Protein AF-A0A960MJ00-F1 (afdb_monomer_lite)

Foldseek 3Di:
DDDDDDDDDPPPPPPPDPPPPPPQDWWAFPPPRDTATFAFQAAPDPFWTWTQGPVLFTDIDGLVRTDPVVVVVNVVCVVVPPNRPHPPQRGWAAFKDKKKFAQWPCVDPVSVVLLCVLCVPQPQWDWDDDPNMIMIIHGISVSLLSSQQSCVVSVIHGHIPDSSRHHDDPDQDPPPVSPDDDDDPDDDPDDDD

Radius of gyration: 26.71 Å; chains: 1; bounding box: 117×48×42 Å

Structure (mmCIF, N/CA/C/O backbone):
data_AF-A0A960MJ00-F1
#
_entry.id   AF-A0A960MJ00-F1
#
loop_
_atom_site.group_PDB
_atom_site.id
_atom_site.type_symbol
_atom_site.label_atom_id
_atom_site.label_alt_id
_atom_site.label_comp_id
_atom_site.label_asym_id
_atom_site.label_entity_id
_atom_site.label_seq_id
_atom_site.pdbx_PDB_ins_code
_atom_site.Cartn_x
_atom_site.Cartn_y
_atom_site.Cartn_z
_atom_site.occupancy
_atom_site.B_iso_or_equiv
_atom_site.auth_seq_id
_atom_site.auth_comp_id
_atom_site.auth_asym_id
_atom_site.auth_atom_id
_atom_site.pdbx_PDB_model_num
ATOM 1 N N . MET A 1 1 ? 81.288 23.200 18.403 1.00 41.62 1 MET A N 1
ATOM 2 C CA . MET A 1 1 ? 81.375 22.877 16.959 1.00 41.62 1 MET A CA 1
ATOM 3 C C . MET A 1 1 ? 80.378 21.751 16.683 1.00 41.62 1 MET A C 1
ATOM 5 O O . MET A 1 1 ? 80.425 20.788 17.438 1.00 41.62 1 MET A O 1
ATOM 9 N N . LYS A 1 2 ? 79.515 21.904 15.652 1.00 37.09 2 LYS A N 1
ATOM 10 C CA . LYS A 1 2 ? 78.279 21.135 15.295 1.00 37.09 2 LYS A CA 1
ATOM 11 C C . LYS A 1 2 ? 77.054 21.550 16.143 1.00 37.09 2 LYS A C 1
ATOM 13 O O . LYS A 1 2 ? 77.052 21.250 17.325 1.00 37.09 2 LYS A O 1
ATOM 18 N N . LEU A 1 3 ? 76.087 22.392 15.746 1.00 38.94 3 LEU A N 1
ATOM 19 C CA . LEU A 1 3 ? 75.346 22.738 14.507 1.00 38.94 3 LEU A CA 1
ATOM 20 C C . LEU A 1 3 ? 74.186 21.776 14.136 1.00 38.94 3 LEU A C 1
ATOM 22 O O . LEU A 1 3 ? 74.439 20.595 13.922 1.00 38.94 3 LEU A O 1
ATOM 26 N N . ASN A 1 4 ? 72.987 22.372 13.955 1.00 31.27 4 ASN A N 1
ATOM 27 C CA . ASN A 1 4 ? 71.754 21.913 13.263 1.00 31.27 4 ASN A CA 1
ATOM 28 C C . ASN A 1 4 ? 70.795 20.962 14.025 1.00 31.27 4 ASN A C 1
ATOM 30 O O . ASN A 1 4 ? 71.250 20.065 14.713 1.00 31.27 4 ASN A O 1
ATOM 34 N N . ALA A 1 5 ? 69.457 21.055 13.945 1.00 40.16 5 ALA A N 1
ATOM 35 C CA . ALA A 1 5 ? 68.544 21.852 13.114 1.00 40.16 5 ALA A CA 1
ATOM 36 C C . ALA A 1 5 ? 67.133 21.944 13.750 1.00 40.16 5 ALA A C 1
ATOM 38 O O . ALA A 1 5 ? 66.719 21.061 14.498 1.00 40.16 5 ALA A O 1
ATOM 39 N N . LEU A 1 6 ? 66.407 23.010 13.388 1.00 48.34 6 LEU A N 1
ATOM 40 C CA . LEU A 1 6 ? 64.956 23.192 13.528 1.00 48.34 6 LEU A CA 1
ATOM 41 C C . LEU A 1 6 ? 64.162 22.167 12.699 1.00 48.34 6 LEU A C 1
ATOM 43 O O . LEU A 1 6 ? 64.590 21.839 11.598 1.00 48.34 6 LEU A O 1
ATOM 47 N N . LEU A 1 7 ? 62.965 21.789 13.164 1.00 41.69 7 LEU A N 1
ATOM 48 C CA . LEU A 1 7 ? 61.840 21.266 12.362 1.00 41.69 7 LEU A CA 1
ATOM 49 C C . LEU A 1 7 ? 60.544 21.490 13.174 1.00 41.69 7 LEU A C 1
ATOM 51 O O . LEU A 1 7 ? 60.288 20.795 14.149 1.00 41.69 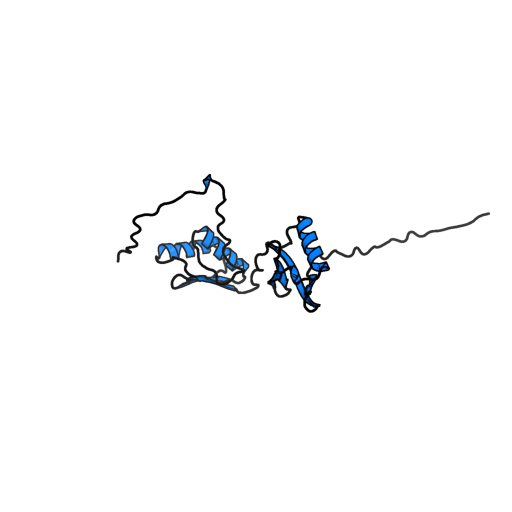7 LEU A O 1
ATOM 55 N N . SER A 1 8 ? 59.872 22.634 13.007 1.00 43.22 8 SER A N 1
ATOM 56 C CA . SER A 1 8 ? 58.671 22.813 12.165 1.00 43.22 8 SER A CA 1
ATOM 57 C C . SER A 1 8 ? 57.643 21.683 12.287 1.00 43.22 8 SER A C 1
ATOM 59 O O . SER A 1 8 ? 57.706 20.686 11.573 1.00 43.22 8 SER A O 1
ATOM 61 N N . PHE A 1 9 ? 56.663 21.880 13.173 1.00 44.34 9 PHE A N 1
ATOM 62 C CA . PHE A 1 9 ? 55.480 21.034 13.321 1.00 44.34 9 PHE A CA 1
ATOM 63 C C . PHE A 1 9 ? 54.442 21.468 12.272 1.00 44.34 9 PHE A C 1
ATOM 65 O O . PHE A 1 9 ? 53.731 22.456 12.448 1.00 44.34 9 PHE A O 1
ATOM 72 N N . VAL A 1 10 ? 54.411 20.775 11.133 1.00 47.47 10 VAL A N 1
ATOM 73 C CA . VAL A 1 10 ? 53.361 20.936 10.119 1.00 47.47 10 VAL A CA 1
ATOM 74 C C . VAL A 1 10 ? 52.078 20.329 10.685 1.00 47.47 10 VAL A C 1
ATOM 76 O O . VAL A 1 10 ? 51.967 19.114 10.824 1.00 47.47 10 VAL A O 1
ATOM 79 N N . VAL A 1 11 ? 51.115 21.183 11.038 1.00 46.88 11 VAL A N 1
ATOM 80 C CA . VAL A 1 11 ? 49.746 20.769 11.362 1.00 46.88 11 VAL A CA 1
ATOM 81 C C . VAL A 1 11 ? 49.108 20.244 10.079 1.00 46.88 11 VAL A C 1
ATOM 83 O O . VAL A 1 11 ? 48.733 20.999 9.184 1.00 46.88 11 VAL A O 1
ATOM 86 N N . VAL A 1 12 ? 49.035 18.920 9.988 1.00 44.81 12 VAL A N 1
ATOM 87 C CA . VAL A 1 12 ? 48.272 18.186 8.983 1.00 44.81 12 VAL A CA 1
ATOM 88 C C . VAL A 1 12 ? 46.788 18.417 9.274 1.00 44.81 12 VAL A C 1
ATOM 90 O O . VAL A 1 12 ? 46.208 17.775 10.144 1.00 44.81 12 VAL A O 1
ATOM 93 N N . LEU A 1 13 ? 46.173 19.363 8.561 1.00 42.78 13 LEU A N 1
ATOM 94 C CA . LEU A 1 13 ? 44.719 19.485 8.482 1.00 42.78 13 LEU A CA 1
ATOM 95 C C . LEU A 1 13 ? 44.242 18.589 7.331 1.00 42.78 13 LEU A C 1
ATOM 97 O O . LEU A 1 13 ? 43.989 19.044 6.216 1.00 42.78 13 LEU A O 1
ATOM 101 N N . THR A 1 14 ? 44.189 17.282 7.581 1.00 43.69 14 THR A N 1
ATOM 102 C CA . THR A 1 14 ? 43.476 16.345 6.710 1.00 43.69 14 THR A CA 1
ATOM 103 C C . THR A 1 14 ? 42.007 16.735 6.706 1.00 43.69 14 THR A C 1
ATOM 105 O O . THR A 1 14 ? 41.294 16.515 7.684 1.00 43.69 14 THR A O 1
ATOM 108 N N . VAL A 1 15 ? 41.564 17.322 5.597 1.00 50.31 15 VAL A N 1
ATOM 109 C CA . VAL A 1 15 ? 40.153 17.393 5.227 1.00 50.31 15 VAL A CA 1
ATOM 110 C C . VAL A 1 15 ? 39.670 15.949 5.118 1.00 50.31 15 VAL A C 1
ATOM 112 O O . VAL A 1 15 ? 39.928 15.267 4.129 1.00 50.31 15 VAL A O 1
ATOM 115 N N . GLY A 1 16 ? 39.041 15.456 6.185 1.00 44.47 16 GLY A N 1
ATOM 116 C CA . GLY A 1 16 ? 38.286 14.216 6.151 1.00 44.47 16 GLY A CA 1
ATOM 117 C C . GLY A 1 16 ? 37.151 14.405 5.158 1.00 44.47 16 GLY A C 1
ATOM 118 O O . GLY A 1 16 ? 36.194 15.124 5.442 1.00 44.47 16 GLY A O 1
ATOM 119 N N . ALA A 1 17 ? 37.294 13.812 3.974 1.00 48.97 17 ALA A N 1
ATOM 120 C CA . ALA A 1 17 ? 36.203 13.680 3.031 1.00 48.97 17 ALA A CA 1
ATOM 121 C C . ALA A 1 17 ? 35.065 12.950 3.753 1.00 48.97 17 ALA A C 1
ATOM 123 O O . ALA A 1 17 ? 35.186 11.779 4.110 1.00 48.97 17 ALA A O 1
ATOM 124 N N . MET A 1 18 ? 33.991 13.690 4.023 1.00 46.59 18 MET A N 1
ATOM 125 C CA . MET A 1 18 ? 32.711 13.145 4.447 1.00 46.59 18 MET A CA 1
ATOM 126 C C . MET A 1 18 ? 32.332 12.013 3.492 1.00 46.59 18 MET A C 1
ATOM 128 O O . MET A 1 18 ? 32.194 12.233 2.289 1.00 46.59 18 MET A O 1
ATOM 132 N N . ALA A 1 19 ? 32.157 10.808 4.029 1.00 43.66 19 ALA A N 1
ATOM 133 C CA . ALA A 1 19 ? 31.458 9.745 3.334 1.00 43.66 19 ALA A CA 1
ATOM 134 C C . ALA A 1 19 ? 29.992 10.178 3.182 1.00 43.66 19 ALA A C 1
ATOM 136 O O . ALA A 1 19 ? 29.197 10.066 4.115 1.00 43.66 19 ALA A O 1
ATOM 137 N N . LEU A 1 20 ? 29.646 10.728 2.016 1.00 40.75 20 LEU A N 1
ATOM 138 C CA . LEU A 1 20 ? 28.257 10.809 1.587 1.00 40.75 20 LEU A CA 1
ATOM 139 C C . LEU A 1 20 ? 27.80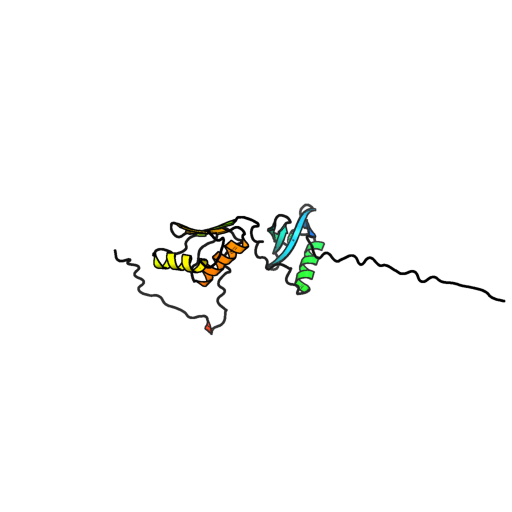0 9.387 1.245 1.00 40.75 20 LEU A C 1
ATOM 141 O O . LEU A 1 20 ? 28.094 8.875 0.167 1.00 40.75 20 LEU A O 1
ATOM 145 N N . SER A 1 21 ? 27.072 8.746 2.155 1.00 49.66 21 SER A N 1
ATOM 146 C CA . SER A 1 21 ? 26.316 7.527 1.851 1.00 49.66 21 SER A CA 1
ATOM 147 C C . SER A 1 21 ? 25.062 7.860 1.035 1.00 49.66 21 SER A C 1
ATOM 149 O O . SER A 1 21 ? 23.942 7.783 1.529 1.00 49.66 21 SER A O 1
ATOM 151 N N . THR A 1 22 ? 25.250 8.220 -0.234 1.00 46.12 22 THR A N 1
ATOM 152 C CA . THR A 1 22 ? 24.184 8.294 -1.247 1.00 46.12 22 THR A CA 1
ATOM 153 C C . THR A 1 22 ? 24.622 7.478 -2.460 1.00 46.12 22 THR A C 1
ATOM 155 O O . THR A 1 22 ? 25.113 8.033 -3.443 1.00 46.12 22 THR A O 1
ATOM 158 N N . GLN A 1 23 ? 24.552 6.148 -2.373 1.00 53.00 23 GLN A N 1
ATOM 159 C CA . GLN A 1 23 ? 25.098 5.269 -3.413 1.00 53.00 23 GLN A CA 1
ATOM 160 C C . GLN A 1 23 ? 24.091 4.991 -4.537 1.00 53.00 23 GLN A C 1
ATOM 162 O O . GLN A 1 23 ? 23.800 3.839 -4.860 1.00 53.00 23 GLN A O 1
ATOM 167 N N . ALA A 1 24 ? 23.644 6.056 -5.207 1.00 62.12 24 ALA A N 1
ATOM 168 C CA . ALA A 1 24 ? 23.129 5.939 -6.563 1.00 62.12 24 ALA A CA 1
ATOM 169 C C . ALA A 1 24 ? 24.300 5.493 -7.458 1.00 62.12 24 ALA A C 1
ATOM 171 O O . ALA A 1 24 ? 25.104 6.306 -7.916 1.00 62.12 24 ALA A O 1
ATOM 172 N N . ARG A 1 25 ? 24.458 4.178 -7.636 1.00 73.50 25 ARG A N 1
ATOM 173 C CA . ARG A 1 25 ? 25.512 3.580 -8.462 1.00 73.50 25 ARG A CA 1
ATOM 174 C C . ARG A 1 25 ? 25.058 3.561 -9.918 1.00 73.50 25 ARG A C 1
ATOM 176 O O . ARG A 1 25 ? 23.880 3.388 -10.230 1.00 73.50 25 ARG A O 1
ATOM 183 N N . THR A 1 26 ? 26.008 3.733 -10.827 1.00 81.81 26 THR A N 1
ATOM 184 C CA . THR A 1 26 ? 25.776 3.491 -12.250 1.00 81.81 26 THR A CA 1
ATOM 185 C C . THR A 1 26 ? 26.016 2.016 -12.555 1.00 81.81 26 THR A C 1
ATOM 187 O O . THR A 1 26 ? 27.141 1.535 -12.454 1.00 81.81 26 THR A O 1
ATOM 190 N N . TRP A 1 27 ? 24.957 1.314 -12.935 1.00 83.25 27 TRP A N 1
ATOM 191 C CA . TRP A 1 27 ? 24.947 -0.092 -13.322 1.00 83.25 27 TRP A CA 1
ATOM 192 C C . TRP A 1 27 ? 25.138 -0.221 -14.831 1.00 83.25 27 TRP A C 1
ATOM 194 O O . TRP A 1 27 ? 24.597 0.578 -15.593 1.00 83.25 27 TRP A O 1
ATOM 204 N N . THR A 1 28 ? 25.870 -1.229 -15.286 1.00 85.44 28 THR A N 1
ATOM 205 C CA . THR A 1 28 ? 26.166 -1.443 -16.706 1.00 85.44 28 THR A CA 1
ATOM 206 C C . THR A 1 28 ? 25.438 -2.672 -17.228 1.00 85.44 28 THR A C 1
ATOM 208 O O . THR A 1 28 ? 25.611 -3.770 -16.701 1.00 85.44 28 THR A O 1
ATOM 211 N N . ARG A 1 29 ? 24.655 -2.509 -18.301 1.00 85.56 29 ARG A N 1
ATOM 212 C CA . ARG A 1 29 ? 23.976 -3.616 -18.981 1.00 85.56 29 ARG A CA 1
ATOM 213 C C . ARG A 1 29 ? 24.960 -4.398 -19.852 1.00 85.56 29 ARG A C 1
ATOM 215 O O . ARG A 1 29 ? 25.513 -3.855 -20.801 1.00 85.56 29 ARG A O 1
ATOM 222 N N . ALA A 1 30 ? 25.136 -5.686 -19.576 1.00 79.62 30 ALA A N 1
ATOM 223 C CA . ALA A 1 30 ? 26.063 -6.576 -20.275 1.00 79.62 30 ALA A CA 1
ATOM 224 C C . ALA A 1 30 ? 25.756 -6.745 -21.776 1.00 79.62 30 ALA A C 1
ATOM 226 O O . ALA A 1 30 ? 26.658 -7.046 -22.551 1.00 79.62 30 ALA A O 1
ATOM 227 N N . SER A 1 31 ? 24.502 -6.549 -22.196 1.00 72.75 31 SER A N 1
ATOM 228 C CA . SER A 1 31 ? 24.075 -6.752 -23.588 1.00 72.75 31 SER A CA 1
ATOM 229 C C . SER A 1 31 ? 24.526 -5.649 -24.558 1.00 72.75 31 SER A C 1
ATOM 231 O O . SER A 1 31 ? 24.797 -5.939 -25.718 1.00 72.75 31 SER A O 1
ATOM 233 N N . ASP A 1 32 ? 24.607 -4.396 -24.108 1.00 76.94 32 ASP A N 1
ATOM 234 C CA . ASP A 1 32 ? 24.813 -3.215 -24.978 1.00 76.94 32 ASP A CA 1
ATOM 235 C C . ASP A 1 32 ? 25.614 -2.093 -24.307 1.00 76.94 32 ASP A C 1
ATOM 237 O O . ASP A 1 32 ? 25.828 -1.040 -24.904 1.00 76.94 32 ASP A O 1
ATOM 241 N N . GLY A 1 33 ? 26.071 -2.297 -23.071 1.00 76.50 33 GLY A N 1
ATOM 242 C CA . GLY A 1 33 ? 26.829 -1.303 -22.317 1.00 76.50 33 GLY A CA 1
ATOM 243 C C . GLY A 1 33 ? 25.999 -0.107 -21.849 1.00 76.50 33 GLY A C 1
ATOM 244 O O . GLY A 1 33 ? 26.577 0.868 -21.368 1.00 76.50 33 GLY A O 1
ATOM 245 N N . ALA A 1 34 ? 24.665 -0.145 -21.974 1.00 80.31 34 ALA A N 1
ATOM 246 C CA . ALA A 1 34 ? 23.816 0.924 -21.467 1.00 80.31 34 ALA A CA 1
ATOM 247 C C . ALA A 1 34 ? 23.983 1.083 -19.952 1.00 80.31 34 ALA A C 1
ATOM 249 O O . ALA A 1 34 ? 24.040 0.110 -19.197 1.00 80.31 34 ALA A O 1
ATOM 250 N N . LYS A 1 35 ? 24.042 2.340 -19.519 1.00 82.25 35 LYS A N 1
ATOM 251 C CA . LYS A 1 35 ? 24.172 2.723 -18.117 1.00 82.25 35 LYS A CA 1
ATOM 252 C C . LYS A 1 35 ? 22.789 2.913 -17.503 1.00 82.25 35 LYS A C 1
ATOM 254 O O . LYS A 1 35 ? 21.950 3.607 -18.072 1.00 82.25 35 LYS A O 1
ATOM 259 N N . ILE A 1 36 ? 22.562 2.311 -16.345 1.00 80.94 36 ILE A N 1
ATOM 260 C CA . ILE A 1 36 ? 21.349 2.454 -15.543 1.00 80.94 36 ILE A CA 1
ATOM 261 C C . ILE A 1 36 ? 21.771 3.144 -14.252 1.00 80.94 36 ILE A C 1
ATOM 263 O O . ILE A 1 36 ? 22.601 2.626 -13.517 1.00 80.94 36 ILE A O 1
ATOM 267 N N . GLU A 1 37 ? 21.230 4.318 -13.968 1.00 81.31 37 GLU A N 1
ATOM 268 C CA . GLU A 1 37 ? 21.497 5.016 -12.710 1.00 81.31 37 GLU A CA 1
ATOM 269 C C . GLU A 1 37 ? 20.425 4.650 -11.686 1.00 81.31 37 GLU A C 1
ATOM 271 O O . GLU A 1 37 ? 19.227 4.823 -11.942 1.00 81.31 37 GLU A O 1
ATOM 276 N N . GLY A 1 38 ? 20.844 4.141 -10.529 1.00 80.69 38 GLY A N 1
ATOM 277 C CA . GLY A 1 38 ? 19.919 3.840 -9.448 1.00 80.69 38 GLY A CA 1
ATOM 278 C C . GLY A 1 38 ? 20.571 3.242 -8.209 1.00 80.69 38 GLY A C 1
ATOM 279 O O . GLY A 1 38 ? 21.698 2.754 -8.242 1.00 80.69 38 GLY A O 1
ATOM 280 N N . ASP A 1 39 ? 19.841 3.266 -7.106 1.00 80.69 39 ASP A N 1
ATOM 281 C CA . ASP A 1 39 ? 20.230 2.620 -5.858 1.00 80.69 39 ASP A CA 1
ATOM 282 C C . ASP A 1 39 ? 19.816 1.145 -5.886 1.00 80.69 39 ASP A C 1
ATOM 284 O O . ASP A 1 39 ? 18.681 0.820 -6.250 1.00 80.69 39 ASP A O 1
ATOM 288 N N . PHE A 1 40 ? 20.713 0.243 -5.484 1.00 80.69 40 PHE A N 1
ATOM 289 C CA . PHE A 1 40 ? 20.334 -1.149 -5.241 1.00 80.69 40 PHE A CA 1
ATOM 290 C C . PHE A 1 40 ? 19.538 -1.246 -3.953 1.00 80.69 40 PHE A C 1
ATOM 292 O O . PHE A 1 40 ? 20.020 -0.868 -2.889 1.00 80.69 40 PHE A O 1
ATOM 299 N N . ILE A 1 41 ? 18.314 -1.754 -4.076 1.00 74.62 41 ILE A N 1
ATOM 300 C CA . ILE A 1 41 ? 17.391 -1.866 -2.958 1.00 74.62 41 ILE A CA 1
ATOM 301 C C . ILE A 1 41 ? 17.547 -3.241 -2.310 1.00 74.62 41 ILE A C 1
ATOM 303 O O . ILE A 1 41 ? 17.946 -3.350 -1.161 1.00 74.62 41 ILE A O 1
ATOM 307 N N . ARG A 1 42 ? 17.255 -4.312 -3.060 1.00 68.81 42 ARG A N 1
ATOM 308 C CA . ARG A 1 42 ? 17.392 -5.701 -2.598 1.00 68.81 42 ARG A CA 1
ATOM 309 C C . ARG A 1 42 ? 17.317 -6.691 -3.751 1.00 68.81 42 ARG A C 1
ATOM 311 O O . ARG A 1 42 ? 16.870 -6.356 -4.846 1.00 68.81 42 ARG A O 1
ATOM 318 N N . MET A 1 43 ? 17.652 -7.945 -3.470 1.00 73.12 43 MET A N 1
ATOM 319 C CA . MET A 1 43 ? 17.294 -9.061 -4.344 1.00 73.12 43 MET A CA 1
ATOM 320 C C . MET A 1 43 ? 15.808 -9.414 -4.172 1.00 73.12 43 MET A C 1
ATOM 322 O O . MET A 1 43 ? 15.306 -9.517 -3.049 1.00 73.12 43 MET A O 1
ATOM 326 N N . LYS A 1 44 ? 15.093 -9.581 -5.288 1.00 68.69 44 LYS A N 1
ATOM 327 C CA . LYS A 1 44 ? 13.765 -10.215 -5.328 1.00 68.69 44 LYS A CA 1
ATOM 328 C C . LYS A 1 44 ? 13.893 -11.714 -5.073 1.00 68.69 44 LYS A C 1
ATOM 330 O O . LYS A 1 44 ? 13.142 -12.284 -4.291 1.00 68.69 44 LYS A O 1
ATOM 335 N N . ASP A 1 45 ? 14.867 -12.309 -5.747 1.00 67.12 45 ASP A N 1
ATOM 336 C CA . ASP A 1 45 ? 15.210 -13.724 -5.771 1.00 67.12 45 ASP A CA 1
ATOM 337 C C . ASP A 1 45 ? 16.691 -13.855 -6.169 1.00 67.12 45 ASP A C 1
ATOM 339 O O . ASP A 1 45 ? 17.355 -12.852 -6.421 1.00 67.12 45 ASP A O 1
ATOM 343 N N . ALA A 1 46 ? 17.226 -15.074 -6.253 1.00 69.69 46 ALA A N 1
ATOM 344 C CA . ALA A 1 46 ? 18.638 -15.313 -6.576 1.00 69.69 46 ALA A CA 1
ATOM 345 C C . ALA A 1 46 ? 19.094 -14.772 -7.951 1.00 69.69 46 ALA A C 1
ATOM 347 O O . ALA A 1 46 ? 20.290 -14.764 -8.232 1.00 69.69 46 ALA A O 1
ATOM 348 N N . THR A 1 47 ? 18.168 -14.342 -8.810 1.00 76.81 47 THR A N 1
ATOM 349 C CA . THR A 1 47 ? 18.423 -13.945 -10.200 1.00 76.81 47 THR A CA 1
ATOM 350 C C . THR A 1 47 ? 17.961 -12.529 -10.545 1.00 76.81 47 THR A C 1
ATOM 352 O O . THR A 1 47 ? 18.371 -12.001 -11.579 1.00 76.81 47 THR A O 1
ATOM 355 N N . THR A 1 48 ? 17.172 -11.877 -9.689 1.00 79.12 48 THR A N 1
ATOM 356 C CA . THR A 1 48 ? 16.566 -10.568 -9.970 1.00 79.12 48 THR A CA 1
ATOM 357 C C . THR A 1 48 ? 16.836 -9.571 -8.846 1.00 79.12 48 THR A C 1
ATOM 359 O O . THR A 1 48 ? 16.515 -9.830 -7.687 1.00 79.12 48 THR A O 1
ATOM 362 N N . ALA A 1 49 ? 17.374 -8.401 -9.196 1.00 82.19 49 ALA A N 1
ATOM 363 C CA . ALA A 1 49 ? 17.607 -7.277 -8.295 1.00 82.19 49 ALA A CA 1
ATOM 364 C C . ALA A 1 49 ? 16.565 -6.167 -8.501 1.00 82.19 49 ALA A C 1
ATOM 366 O O . ALA A 1 49 ? 16.173 -5.871 -9.628 1.00 82.19 49 ALA A O 1
ATOM 367 N N . TYR A 1 50 ? 16.152 -5.513 -7.417 1.00 80.56 50 TYR A N 1
ATOM 368 C CA . TYR A 1 50 ? 15.379 -4.275 -7.458 1.00 80.56 50 TYR A CA 1
ATOM 369 C C . TYR A 1 50 ? 16.324 -3.076 -7.408 1.00 80.56 50 TYR A C 1
ATOM 371 O O . TYR A 1 50 ? 17.063 -2.909 -6.434 1.00 80.56 50 TYR A O 1
ATOM 379 N N . LEU A 1 51 ? 16.267 -2.223 -8.431 1.00 82.81 51 LEU A N 1
ATOM 380 C CA . LEU A 1 51 ? 16.997 -0.956 -8.478 1.00 82.81 51 LEU A CA 1
ATOM 381 C C . LEU A 1 51 ? 16.010 0.214 -8.434 1.00 82.81 51 LEU A C 1
ATOM 383 O O . LEU A 1 51 ? 15.034 0.222 -9.181 1.00 82.81 51 LEU A O 1
ATOM 387 N N . ARG A 1 52 ? 16.254 1.226 -7.600 1.00 80.12 52 ARG A N 1
ATOM 388 C CA . ARG A 1 52 ? 15.479 2.475 -7.587 1.00 80.12 52 ARG A CA 1
ATOM 389 C C . ARG A 1 52 ? 16.184 3.510 -8.444 1.00 80.12 52 ARG A C 1
ATOM 391 O O . ARG A 1 52 ? 17.271 3.953 -8.095 1.00 80.12 52 ARG A O 1
ATOM 398 N N . ARG A 1 53 ? 15.571 3.931 -9.547 1.00 81.56 53 ARG A N 1
ATOM 399 C CA . ARG A 1 53 ? 16.101 5.026 -10.372 1.00 81.56 53 ARG A CA 1
ATOM 400 C C . ARG A 1 53 ? 16.020 6.360 -9.628 1.00 81.56 53 ARG A C 1
ATOM 402 O O . ARG A 1 53 ? 15.177 6.528 -8.751 1.00 81.56 53 ARG A O 1
ATOM 409 N N . SER A 1 54 ? 16.810 7.345 -10.054 1.00 66.00 54 SER A N 1
ATOM 410 C CA . SER A 1 54 ? 16.773 8.726 -9.530 1.00 66.00 54 SER A CA 1
ATOM 411 C C . SER A 1 54 ? 15.381 9.377 -9.599 1.00 66.00 54 SER A C 1
ATOM 413 O O . SER A 1 54 ? 15.0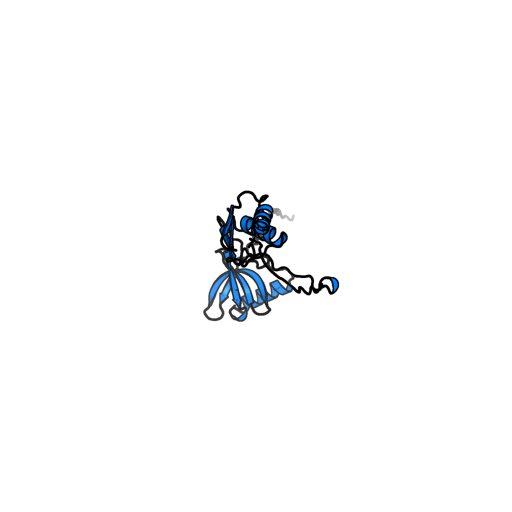28 10.190 -8.754 1.00 66.00 54 SER A O 1
ATOM 415 N N . SER A 1 55 ? 14.561 8.960 -10.568 1.00 59.47 55 SER A N 1
ATOM 416 C CA . SER A 1 55 ? 13.138 9.325 -10.691 1.00 59.47 55 SER A CA 1
ATOM 417 C C . SER A 1 55 ? 12.217 8.764 -9.590 1.00 59.47 55 SER A C 1
ATOM 419 O O . SER A 1 55 ? 11.022 9.037 -9.607 1.00 59.47 55 SER A O 1
ATOM 421 N N . GLY A 1 56 ? 12.730 7.943 -8.668 1.00 59.41 56 GLY A N 1
ATOM 422 C CA . GLY A 1 56 ? 11.952 7.245 -7.639 1.00 59.41 56 GLY A CA 1
ATOM 423 C C . GLY A 1 56 ? 11.331 5.922 -8.103 1.00 59.41 56 GLY A C 1
ATOM 424 O O . GLY A 1 56 ? 10.845 5.156 -7.276 1.00 59.41 56 GLY A O 1
ATOM 425 N N . GLN A 1 57 ? 11.379 5.604 -9.402 1.00 67.12 57 GLN A N 1
ATOM 426 C CA . GLN A 1 57 ? 10.824 4.361 -9.937 1.00 67.12 57 GLN A CA 1
ATOM 427 C C . GLN A 1 57 ? 11.702 3.145 -9.612 1.00 67.12 57 GLN A C 1
ATOM 429 O O . GLN A 1 57 ? 12.875 3.098 -9.993 1.00 67.12 57 GLN A O 1
ATOM 434 N N . THR A 1 58 ? 11.104 2.127 -8.995 1.00 76.06 58 THR A N 1
ATOM 435 C CA . THR A 1 58 ? 11.721 0.809 -8.807 1.00 76.06 58 THR A CA 1
ATOM 436 C C . THR A 1 58 ? 11.626 -0.011 -10.093 1.00 76.06 58 THR A C 1
ATOM 438 O O . THR A 1 58 ? 10.548 -0.149 -10.665 1.00 76.06 58 THR A O 1
ATOM 441 N N . VAL A 1 59 ? 12.750 -0.555 -10.553 1.00 78.75 59 VAL A N 1
ATOM 442 C CA . VAL A 1 59 ? 12.847 -1.432 -11.723 1.00 78.75 59 VAL A CA 1
ATOM 443 C C . VAL A 1 59 ? 13.404 -2.795 -11.324 1.00 78.75 59 VAL A C 1
ATOM 445 O O . VAL A 1 59 ? 14.335 -2.893 -10.525 1.00 78.75 59 VAL A O 1
ATOM 448 N N . GLU A 1 60 ? 12.824 -3.849 -11.889 1.00 81.94 60 GLU A N 1
ATOM 449 C CA . GLU A 1 60 ? 13.311 -5.222 -11.768 1.00 81.94 60 GLU A CA 1
ATOM 450 C C . GLU A 1 60 ? 14.382 -5.465 -12.825 1.00 81.94 60 GLU A C 1
ATOM 452 O O . GLU A 1 60 ? 14.112 -5.408 -14.025 1.00 81.94 60 GLU A O 1
ATOM 457 N N . VAL A 1 61 ? 15.609 -5.721 -12.384 1.00 83.56 61 VAL A N 1
ATOM 458 C CA . VAL A 1 61 ? 16.745 -5.959 -13.269 1.00 83.56 61 VAL A CA 1
ATOM 459 C C . VAL A 1 61 ? 17.310 -7.348 -12.987 1.00 83.56 61 VAL A C 1
ATOM 461 O O . VAL A 1 61 ? 17.865 -7.582 -11.910 1.00 83.56 61 VAL A O 1
ATOM 464 N N . PRO A 1 62 ? 17.189 -8.293 -13.937 1.00 85.19 62 PRO A N 1
ATOM 465 C CA . PRO A 1 62 ? 17.871 -9.574 -13.850 1.00 85.19 62 PRO A CA 1
ATOM 466 C C . PRO A 1 62 ? 19.383 -9.368 -13.738 1.00 85.19 62 PRO A C 1
ATOM 468 O O . PRO A 1 62 ? 19.984 -8.697 -14.579 1.00 85.19 62 PRO A O 1
ATOM 471 N N . ILE A 1 63 ? 20.017 -9.973 -12.733 1.00 83.62 63 ILE A N 1
ATOM 472 C CA . ILE A 1 63 ? 21.454 -9.789 -12.483 1.00 83.62 63 ILE A CA 1
ATOM 473 C C . ILE A 1 63 ? 22.298 -10.287 -13.657 1.00 83.62 63 ILE A C 1
ATOM 475 O O . ILE A 1 63 ? 23.347 -9.721 -13.938 1.00 83.62 63 ILE A O 1
ATOM 479 N N . SER A 1 64 ? 21.812 -11.281 -14.408 1.00 81.31 64 SER A N 1
ATOM 480 C CA . SER A 1 64 ? 22.458 -11.793 -15.623 1.00 81.31 64 SER A CA 1
ATOM 481 C C . SER A 1 64 ? 22.596 -10.746 -16.730 1.00 81.31 64 SER A C 1
ATOM 483 O O . SER A 1 64 ? 23.422 -10.915 -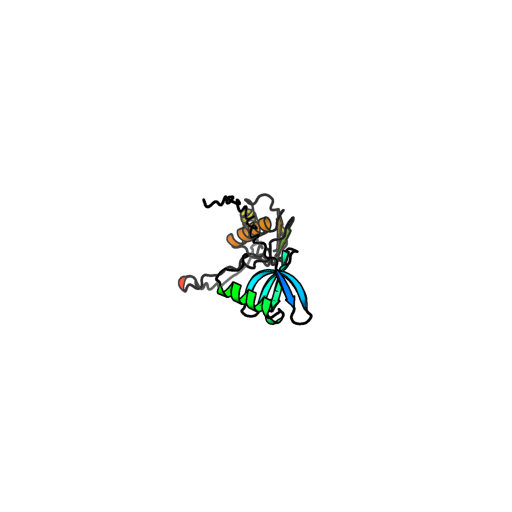17.621 1.00 81.31 64 SER A O 1
ATOM 485 N N . LEU A 1 65 ? 21.794 -9.678 -16.688 1.00 82.94 65 LEU A N 1
ATOM 486 C CA . LEU A 1 65 ? 21.880 -8.567 -17.633 1.00 82.94 65 LEU A CA 1
ATOM 487 C C . LEU A 1 65 ? 22.864 -7.487 -17.185 1.00 82.94 65 LEU A C 1
ATOM 489 O O . LEU A 1 65 ? 23.106 -6.565 -17.955 1.00 82.94 65 LEU A O 1
ATOM 493 N N . LEU A 1 66 ? 23.419 -7.571 -15.977 1.00 85.50 66 LEU A N 1
ATOM 494 C CA . LEU A 1 66 ? 24.410 -6.631 -15.461 1.00 85.50 66 LEU A CA 1
ATOM 495 C C . LEU A 1 66 ? 25.835 -7.123 -15.734 1.00 85.50 66 LEU A C 1
ATOM 497 O O . LEU A 1 66 ? 26.061 -8.316 -15.939 1.00 85.50 66 LEU A O 1
ATOM 501 N N . SER A 1 67 ? 26.799 -6.204 -15.745 1.00 85.31 67 SER A N 1
ATOM 502 C CA . SER A 1 67 ? 28.221 -6.535 -15.855 1.00 85.31 67 SER A CA 1
ATOM 503 C C . SER A 1 67 ? 28.682 -7.423 -14.690 1.00 85.31 67 SER A C 1
ATOM 505 O O . SER A 1 67 ? 28.081 -7.440 -13.612 1.00 85.31 67 SER A O 1
ATOM 507 N N . ALA A 1 68 ? 29.790 -8.142 -14.882 1.00 83.56 68 ALA A N 1
ATOM 508 C CA . ALA A 1 68 ? 30.376 -8.979 -13.834 1.00 83.56 68 ALA A CA 1
ATOM 509 C C . ALA A 1 68 ? 30.750 -8.170 -12.573 1.00 83.56 68 ALA A C 1
ATOM 511 O O . ALA A 1 68 ? 30.642 -8.675 -11.458 1.00 83.56 68 ALA A O 1
ATOM 512 N N . GLU A 1 69 ? 31.146 -6.906 -12.744 1.00 78.62 69 GLU A N 1
ATOM 513 C CA . GLU A 1 69 ? 31.494 -5.988 -11.653 1.00 78.62 69 GLU A CA 1
ATOM 514 C C . GLU A 1 69 ? 30.273 -5.625 -10.799 1.00 78.62 69 GLU A C 1
ATOM 516 O O . GLU A 1 69 ? 30.350 -5.569 -9.571 1.00 78.62 69 GLU A O 1
ATOM 521 N N . ASP A 1 70 ? 29.127 -5.415 -11.441 1.00 81.75 70 ASP A N 1
ATOM 522 C CA . ASP A 1 70 ? 27.882 -5.072 -10.762 1.00 81.75 70 ASP A CA 1
ATOM 523 C C . ASP A 1 70 ? 27.222 -6.295 -10.111 1.00 81.75 70 ASP A C 1
ATOM 525 O O . ASP A 1 70 ? 26.688 -6.207 -9.005 1.00 81.75 70 ASP A O 1
ATOM 529 N N . GLN A 1 71 ? 27.334 -7.466 -10.741 1.00 83.25 71 GLN A N 1
ATOM 530 C CA . GLN A 1 71 ? 26.939 -8.741 -10.138 1.00 83.25 71 GLN A CA 1
ATOM 531 C C . GLN A 1 71 ? 27.757 -9.053 -8.877 1.00 83.25 71 GLN A C 1
ATOM 533 O O . GLN A 1 71 ? 27.199 -9.498 -7.871 1.00 83.25 71 GLN A O 1
ATOM 538 N N . ALA A 1 72 ? 29.074 -8.815 -8.917 1.00 82.81 72 ALA A N 1
ATOM 539 C CA . ALA A 1 72 ? 29.955 -9.016 -7.770 1.00 82.81 72 ALA A CA 1
ATOM 540 C C . ALA A 1 72 ? 29.590 -8.080 -6.613 1.00 82.81 72 ALA A C 1
ATOM 542 O O . ALA A 1 72 ? 29.509 -8.532 -5.473 1.00 82.81 72 ALA A O 1
ATOM 543 N N . PHE A 1 73 ? 29.280 -6.817 -6.914 1.00 80.69 73 PHE A N 1
ATOM 544 C CA . PHE A 1 73 ? 28.828 -5.861 -5.909 1.00 80.69 73 PHE A CA 1
ATOM 545 C C . PHE A 1 73 ? 27.520 -6.294 -5.240 1.00 80.69 73 PHE A C 1
ATOM 547 O O . PHE A 1 73 ? 27.443 -6.309 -4.017 1.00 80.69 73 PHE A O 1
ATOM 554 N N . ILE A 1 74 ? 26.511 -6.714 -6.011 1.00 79.06 74 ILE A N 1
ATOM 555 C CA . ILE A 1 74 ? 25.253 -7.235 -5.449 1.00 79.06 74 ILE A CA 1
ATOM 556 C C . ILE A 1 74 ? 25.522 -8.443 -4.546 1.00 79.06 74 ILE A C 1
ATOM 558 O O . ILE A 1 74 ? 24.970 -8.539 -3.453 1.00 79.06 74 ILE A O 1
ATOM 562 N N . LYS A 1 75 ? 26.394 -9.359 -4.978 1.00 80.25 75 LYS A N 1
ATOM 563 C CA . LYS A 1 75 ? 26.766 -10.540 -4.194 1.00 80.25 75 LYS A CA 1
ATOM 564 C C . LYS A 1 75 ? 27.456 -10.166 -2.881 1.00 80.25 75 LYS A C 1
ATOM 566 O O . LYS A 1 75 ? 27.185 -10.799 -1.866 1.00 80.25 75 LYS A O 1
ATOM 571 N N . GLU A 1 76 ? 28.321 -9.158 -2.895 1.00 76.38 76 GLU A N 1
ATOM 572 C CA . GLU A 1 76 ? 29.001 -8.654 -1.701 1.00 76.38 76 GLU A CA 1
ATOM 573 C C . GLU A 1 76 ? 28.026 -7.957 -0.747 1.00 76.38 76 GLU A C 1
ATOM 575 O O . GLU A 1 76 ? 28.029 -8.261 0.441 1.00 76.38 76 GLU A O 1
ATOM 580 N N . GLN A 1 77 ? 27.118 -7.126 -1.268 1.00 72.88 77 GLN A N 1
ATOM 581 C CA . GLN A 1 77 ? 26.058 -6.483 -0.482 1.00 72.88 77 GLN A CA 1
ATOM 582 C C . GLN A 1 77 ? 25.139 -7.519 0.189 1.00 72.88 77 GLN A C 1
ATOM 584 O O . GLN A 1 77 ? 24.804 -7.388 1.361 1.00 72.88 77 GLN A O 1
ATOM 589 N N . VAL A 1 78 ? 24.793 -8.604 -0.514 1.00 70.31 78 VAL A N 1
ATOM 590 C CA . VAL A 1 78 ? 23.990 -9.708 0.043 1.00 70.31 78 VAL A CA 1
ATOM 591 C C . VAL A 1 78 ? 24.787 -10.557 1.047 1.00 70.31 78 VAL A C 1
ATOM 593 O O . VAL A 1 78 ? 24.218 -11.045 2.022 1.00 70.31 78 VAL A O 1
ATOM 596 N N . ALA A 1 79 ? 26.096 -10.735 0.844 1.00 65.81 79 ALA A N 1
ATOM 597 C CA . ALA A 1 79 ? 26.961 -11.502 1.745 1.00 65.81 79 ALA A CA 1
ATOM 598 C C . ALA A 1 79 ? 27.341 -10.738 3.026 1.00 65.81 79 ALA A C 1
ATOM 600 O O . ALA A 1 79 ? 27.559 -11.365 4.061 1.00 65.81 79 ALA A O 1
ATOM 601 N N . ALA A 1 80 ? 27.398 -9.405 2.972 1.00 58.06 80 ALA A N 1
ATOM 602 C CA . ALA A 1 80 ? 27.726 -8.542 4.105 1.00 58.06 80 ALA A CA 1
ATOM 603 C C . ALA A 1 80 ? 26.593 -8.425 5.141 1.00 58.06 80 ALA A C 1
ATOM 605 O O . ALA A 1 80 ? 26.786 -7.815 6.190 1.00 58.06 80 ALA A O 1
ATOM 606 N N . GLY A 1 81 ? 25.419 -9.015 4.884 1.00 49.19 81 GLY A N 1
ATOM 607 C CA . GLY A 1 81 ? 24.303 -9.013 5.831 1.00 49.19 81 GLY A CA 1
ATOM 608 C C . GLY A 1 81 ? 23.690 -7.632 6.074 1.00 49.19 81 GLY A C 1
ATOM 609 O O . GLY A 1 81 ? 22.837 -7.507 6.949 1.00 49.19 81 GLY A O 1
ATOM 610 N N . GLU A 1 82 ? 24.078 -6.614 5.304 1.00 42.31 82 GLU A N 1
ATOM 611 C CA . GLU A 1 82 ? 23.335 -5.365 5.224 1.00 42.31 82 GLU A CA 1
ATOM 612 C C . GLU A 1 82 ? 22.108 -5.627 4.342 1.00 42.31 82 GLU A C 1
ATOM 614 O O . GLU A 1 82 ? 22.253 -5.864 3.138 1.00 42.31 82 GLU A O 1
ATOM 619 N N . PRO A 1 83 ? 20.881 -5.638 4.899 1.00 43.25 83 PRO A N 1
ATOM 620 C CA . PRO A 1 83 ? 19.709 -5.586 4.052 1.00 43.25 83 PRO A CA 1
ATOM 621 C C . PRO A 1 83 ? 19.806 -4.244 3.332 1.00 43.25 83 PRO A C 1
ATOM 623 O O . PRO A 1 83 ? 19.770 -3.200 3.983 1.00 43.25 83 PRO A O 1
ATOM 626 N N . GLY A 1 84 ? 20.029 -4.287 2.014 1.00 43.66 84 GLY A N 1
ATOM 627 C CA . GLY A 1 84 ? 20.136 -3.096 1.178 1.00 43.66 84 GLY A CA 1
ATOM 628 C C . GLY A 1 84 ? 19.089 -2.065 1.601 1.00 43.66 84 GLY A C 1
ATOM 629 O O . GLY A 1 84 ? 17.920 -2.393 1.815 1.00 43.66 84 GLY A O 1
ATOM 630 N N . GLY A 1 85 ? 19.569 -0.853 1.885 1.00 39.69 85 GLY A N 1
ATOM 631 C CA . GLY A 1 85 ? 18.826 0.187 2.588 1.00 39.69 85 GLY A CA 1
ATOM 632 C C . GLY A 1 85 ? 17.560 0.585 1.838 1.00 39.69 85 GLY A C 1
ATOM 633 O O . GLY A 1 85 ? 17.589 1.405 0.924 1.00 39.69 85 GLY A O 1
ATOM 634 N N . GLY A 1 86 ? 16.448 -0.004 2.257 1.00 41.69 86 GLY A N 1
ATOM 635 C CA . GLY A 1 86 ? 15.122 0.170 1.691 1.00 41.69 86 GLY A CA 1
ATOM 636 C C . GLY A 1 86 ? 14.490 -1.200 1.503 1.00 41.69 86 GLY A C 1
ATOM 637 O O . GLY A 1 86 ? 14.958 -2.017 0.729 1.00 41.69 86 GLY A O 1
ATOM 638 N N . ASP A 1 87 ? 13.396 -1.451 2.195 1.00 48.06 87 ASP A N 1
ATOM 639 C CA . ASP A 1 87 ? 12.558 -2.660 2.236 1.00 48.06 87 ASP A CA 1
ATOM 640 C C . ASP A 1 87 ? 12.074 -3.213 0.865 1.00 48.06 87 ASP A C 1
ATOM 642 O O . ASP A 1 87 ? 11.289 -4.160 0.788 1.00 48.06 87 ASP A O 1
ATOM 646 N N . GLY A 1 88 ? 12.548 -2.679 -0.267 1.00 49.56 88 GLY A N 1
ATOM 647 C CA . GLY A 1 88 ? 12.116 -3.018 -1.625 1.00 49.56 88 GLY A CA 1
ATOM 648 C C . GLY A 1 88 ? 10.614 -2.911 -1.818 1.00 49.56 88 GLY A C 1
ATOM 649 O O . GLY A 1 88 ? 10.066 -3.545 -2.721 1.00 49.56 88 GLY A O 1
ATOM 650 N N . LYS A 1 89 ? 9.963 -2.106 -0.975 1.00 54.50 89 LYS A N 1
ATOM 651 C CA . LYS A 1 89 ? 8.687 -1.493 -1.279 1.00 54.50 89 LYS A CA 1
ATOM 652 C C . LYS A 1 89 ? 8.957 -0.408 -2.325 1.00 54.50 89 LYS A C 1
ATOM 654 O O . LYS A 1 89 ? 9.948 0.323 -2.196 1.00 54.50 89 LYS A O 1
ATOM 659 N N . PRO A 1 90 ? 8.157 -0.323 -3.402 1.00 57.88 90 PRO A N 1
ATOM 660 C CA . PRO A 1 90 ? 8.278 0.792 -4.327 1.00 57.88 90 PRO A CA 1
ATOM 661 C C . PRO A 1 90 ? 8.190 2.099 -3.534 1.00 57.88 90 PRO A C 1
ATOM 663 O O . PRO A 1 90 ? 7.397 2.198 -2.596 1.00 57.88 90 PRO A O 1
ATOM 666 N N . ALA A 1 91 ? 9.047 3.067 -3.864 1.00 61.91 91 ALA A N 1
ATOM 667 C CA . ALA A 1 91 ? 9.071 4.332 -3.143 1.00 61.91 91 ALA A CA 1
ATOM 668 C C . ALA A 1 91 ? 7.680 4.978 -3.197 1.00 61.91 91 ALA A C 1
ATOM 670 O O . ALA A 1 91 ? 7.039 5.003 -4.250 1.00 61.91 91 ALA A O 1
ATOM 671 N N . LEU A 1 92 ? 7.211 5.469 -2.050 1.00 71.62 92 LEU A N 1
ATOM 672 C CA . LEU A 1 92 ? 5.899 6.095 -1.960 1.00 71.62 92 LEU A CA 1
ATOM 673 C C . LEU A 1 92 ? 5.843 7.323 -2.882 1.00 71.62 92 LEU A C 1
ATOM 675 O O . LEU A 1 92 ? 6.824 8.070 -2.957 1.00 71.62 92 LEU A O 1
ATOM 679 N N . PRO A 1 93 ? 4.719 7.551 -3.582 1.00 72.44 93 PRO A N 1
ATOM 680 C CA . PRO A 1 93 ? 4.582 8.703 -4.459 1.00 72.44 93 PRO A CA 1
ATOM 681 C C . PRO A 1 93 ? 4.753 10.009 -3.671 1.00 72.44 93 PRO A C 1
ATOM 683 O O . PRO A 1 93 ? 4.159 10.207 -2.606 1.00 72.44 93 PRO A O 1
ATOM 686 N N . ALA A 1 94 ? 5.596 10.895 -4.202 1.00 65.56 94 ALA A N 1
ATOM 687 C CA . ALA A 1 94 ? 5.806 12.228 -3.659 1.00 65.56 94 ALA A CA 1
ATOM 688 C C . ALA A 1 94 ? 4.702 13.171 -4.161 1.00 65.56 94 ALA A C 1
ATOM 690 O O . ALA A 1 94 ? 4.494 13.295 -5.367 1.00 65.56 94 ALA A O 1
ATOM 691 N N . GLY A 1 95 ? 4.028 13.856 -3.236 1.00 75.00 95 GLY A N 1
ATOM 692 C CA . GLY A 1 95 ? 2.939 14.787 -3.543 1.00 75.00 95 GLY A CA 1
ATOM 693 C C . GLY A 1 95 ? 1.547 14.153 -3.534 1.00 75.00 95 GLY A C 1
ATOM 694 O O . GLY A 1 95 ? 1.357 13.016 -3.091 1.00 75.00 95 GLY A O 1
ATOM 695 N N . GLU A 1 96 ? 0.561 14.928 -3.994 1.00 86.06 96 GLU A N 1
ATOM 696 C CA . GLU A 1 96 ? -0.846 14.530 -3.958 1.00 86.06 96 GLU A CA 1
ATOM 697 C C . GLU A 1 96 ? -1.052 13.186 -4.660 1.00 86.06 96 GLU A C 1
ATOM 699 O O . GLU A 1 96 ? -0.668 12.985 -5.811 1.00 86.06 96 GLU A O 1
ATOM 704 N N . THR A 1 97 ? -1.643 12.248 -3.932 1.00 89.38 97 THR A N 1
ATOM 705 C CA . THR A 1 97 ? -1.782 10.859 -4.344 1.00 89.38 97 THR A CA 1
ATOM 706 C C . THR A 1 97 ? -3.238 10.453 -4.206 1.00 89.38 97 THR A C 1
ATOM 708 O O . THR A 1 97 ? -3.843 10.643 -3.153 1.00 89.38 97 THR A O 1
ATOM 711 N N . THR A 1 98 ? -3.792 9.873 -5.269 1.00 92.06 98 THR A N 1
ATOM 712 C CA . THR A 1 98 ? -5.108 9.226 -5.270 1.00 92.06 98 THR A CA 1
ATOM 713 C C . THR A 1 98 ? -4.915 7.740 -5.541 1.00 92.06 98 THR A C 1
ATOM 715 O O . THR A 1 98 ? -4.232 7.394 -6.500 1.00 92.06 98 THR A O 1
ATOM 718 N N . VAL A 1 99 ? -5.500 6.876 -4.712 1.00 93.12 99 VAL A N 1
ATOM 719 C CA . VAL A 1 99 ? -5.455 5.413 -4.859 1.00 93.12 99 VAL A CA 1
ATOM 720 C C . VAL A 1 99 ? -6.852 4.840 -4.680 1.00 93.12 99 VAL A C 1
ATOM 722 O O . VAL A 1 99 ? -7.594 5.255 -3.792 1.00 93.12 99 VAL A O 1
ATOM 725 N N . THR A 1 100 ? -7.191 3.856 -5.500 1.00 93.38 100 THR A N 1
ATOM 726 C CA . THR A 1 100 ? -8.424 3.078 -5.438 1.00 93.38 100 THR A CA 1
ATOM 727 C C . THR A 1 100 ? -8.120 1.671 -4.946 1.00 93.38 100 THR A C 1
ATOM 729 O O . THR A 1 100 ? -7.298 0.956 -5.515 1.00 93.38 100 THR A O 1
ATOM 732 N N . LEU A 1 101 ? -8.835 1.244 -3.910 1.00 92.12 101 LEU A N 1
ATOM 733 C CA . LEU A 1 101 ? -8.946 -0.149 -3.501 1.00 92.12 101 LEU A CA 1
ATOM 734 C C . LEU A 1 101 ? -10.223 -0.725 -4.118 1.00 92.12 101 LEU A C 1
ATOM 736 O O . LEU A 1 101 ? -11.331 -0.433 -3.661 1.00 92.12 101 LEU A O 1
ATOM 740 N N . ALA A 1 102 ? -10.076 -1.519 -5.172 1.00 90.81 102 ALA A N 1
ATOM 741 C CA . ALA A 1 102 ? -11.192 -2.124 -5.883 1.00 90.81 102 ALA A CA 1
ATOM 742 C C . ALA A 1 102 ? -11.698 -3.402 -5.199 1.00 90.81 102 ALA A C 1
ATOM 744 O O . ALA A 1 102 ? -10.931 -4.165 -4.611 1.00 90.81 102 ALA A O 1
ATOM 745 N N . GLY A 1 103 ? -13.000 -3.669 -5.325 1.00 87.75 103 GLY A N 1
ATOM 746 C CA . GLY A 1 103 ? -13.597 -4.938 -4.894 1.00 87.75 103 GLY A CA 1
ATOM 747 C C . GLY A 1 103 ? -13.748 -5.111 -3.380 1.00 87.75 103 GLY A C 1
ATOM 748 O O . GLY A 1 103 ? -14.006 -6.224 -2.924 1.00 87.75 103 GLY A O 1
ATOM 749 N N . ALA A 1 104 ? -13.646 -4.032 -2.603 1.00 86.25 104 ALA A N 1
ATOM 750 C CA . ALA A 1 104 ? -13.943 -4.058 -1.179 1.00 86.25 104 ALA A CA 1
ATOM 751 C C . ALA A 1 104 ? -15.421 -4.424 -0.969 1.00 86.25 104 ALA A C 1
ATOM 753 O O . ALA A 1 104 ? -16.324 -3.763 -1.489 1.00 86.25 104 ALA A O 1
ATOM 754 N N . HIS A 1 105 ? -15.697 -5.494 -0.221 1.00 80.69 105 HIS A N 1
ATOM 755 C CA . HIS A 1 105 ? -17.054 -6.016 -0.025 1.00 80.69 105 HIS A CA 1
ATOM 756 C C . HIS A 1 105 ? -17.880 -5.130 0.933 1.00 80.69 105 HIS A C 1
ATOM 758 O O . HIS A 1 105 ? -18.247 -5.525 2.033 1.00 80.69 105 HIS A O 1
ATOM 764 N N . LEU A 1 106 ? -18.180 -3.902 0.509 1.00 82.75 106 LEU A N 1
ATOM 765 C CA . LEU A 1 106 ? -18.862 -2.860 1.281 1.00 82.75 106 LEU A CA 1
ATOM 766 C C . LEU A 1 106 ? -20.332 -2.742 0.867 1.00 82.75 106 LEU A C 1
ATOM 768 O O . LEU A 1 106 ? -20.816 -1.674 0.494 1.00 82.75 106 LEU A O 1
ATOM 772 N N . CYS A 1 107 ? -21.035 -3.876 0.860 1.00 82.12 107 CYS A N 1
ATOM 773 C CA . CYS A 1 107 ? -22.402 -3.954 0.347 1.00 82.12 107 CYS A CA 1
ATOM 774 C C . CYS A 1 107 ? -23.445 -3.307 1.280 1.00 82.12 107 CYS A C 1
ATOM 776 O O . CYS A 1 107 ? -24.521 -2.940 0.814 1.00 82.12 107 CYS A O 1
ATOM 778 N N . CYS A 1 108 ? -23.151 -3.153 2.577 1.00 83.88 108 CYS A N 1
ATOM 779 C CA . CYS A 1 108 ? -24.072 -2.577 3.560 1.00 83.88 108 CYS A CA 1
ATOM 780 C C . CYS A 1 108 ? -23.510 -1.307 4.220 1.00 83.88 108 CYS A C 1
ATOM 782 O O . CYS A 1 108 ? -22.296 -1.096 4.277 1.00 83.88 108 CYS A O 1
ATOM 784 N N . GLY A 1 109 ? -24.409 -0.469 4.751 1.00 86.88 109 GLY A N 1
ATOM 785 C CA . GLY A 1 109 ? -24.045 0.780 5.432 1.00 86.88 109 GLY A CA 1
ATOM 786 C C . GLY A 1 109 ? -23.092 0.570 6.611 1.00 86.88 109 GLY A C 1
ATOM 787 O O . GLY A 1 109 ? -22.167 1.352 6.777 1.00 86.88 109 GLY A O 1
ATOM 788 N N . GLY A 1 110 ? -23.236 -0.534 7.354 1.00 88.06 110 GLY A N 1
ATOM 789 C CA . GLY A 1 110 ? -22.339 -0.865 8.466 1.00 88.06 110 GLY A CA 1
ATOM 790 C C . GLY A 1 110 ? -20.882 -1.039 8.034 1.00 88.06 110 GLY A C 1
ATOM 791 O O . GLY A 1 110 ? -19.991 -0.460 8.647 1.00 88.06 110 GLY A O 1
ATOM 792 N N . CYS A 1 111 ? -20.630 -1.761 6.937 1.00 89.69 111 CYS A N 1
ATOM 793 C CA . CYS A 1 111 ? -19.275 -1.903 6.398 1.00 89.69 111 CYS A CA 1
ATOM 794 C C . CYS A 1 111 ? -18.726 -0.570 5.868 1.00 89.69 111 CYS A C 1
ATOM 796 O O . CYS A 1 111 ? -17.546 -0.286 6.051 1.00 89.69 111 CYS A O 1
ATOM 798 N N . ARG A 1 112 ? -19.569 0.273 5.249 1.00 91.19 112 ARG A N 1
ATOM 799 C CA . ARG A 1 112 ? -19.160 1.615 4.790 1.00 91.19 112 ARG A CA 1
ATOM 800 C C . ARG A 1 112 ? -18.733 2.498 5.965 1.00 91.19 112 ARG A C 1
ATOM 802 O O . ARG A 1 112 ? -17.624 3.021 5.954 1.00 91.19 112 ARG A O 1
ATOM 809 N N . SER A 1 113 ? -19.557 2.576 7.008 1.00 93.06 113 SER A N 1
ATOM 810 C CA . SER A 1 113 ? -19.243 3.338 8.222 1.00 93.06 113 SER A CA 1
ATOM 811 C C . SER A 1 113 ? -18.049 2.768 8.987 1.00 93.06 113 SER A C 1
ATOM 813 O O . SER A 1 113 ? -17.303 3.518 9.613 1.00 93.06 113 SER A O 1
ATOM 815 N N . GLY A 1 114 ? -17.825 1.454 8.916 1.00 92.56 114 GLY A N 1
ATOM 816 C CA . GLY A 1 114 ? -16.629 0.820 9.463 1.00 92.56 114 GLY A CA 1
ATOM 817 C C . GLY A 1 114 ? -15.344 1.307 8.789 1.00 92.56 114 GLY A C 1
ATOM 818 O O . GLY A 1 114 ? -14.388 1.644 9.483 1.00 92.56 114 GLY A O 1
ATOM 819 N N . VAL A 1 115 ? -15.341 1.425 7.457 1.00 93.31 115 VAL A N 1
ATOM 820 C CA . VAL A 1 115 ? -14.213 2.002 6.702 1.00 93.31 115 VAL A CA 1
ATOM 821 C C . VAL A 1 115 ? -14.028 3.486 7.021 1.00 93.31 115 VAL A C 1
ATOM 823 O O . VAL A 1 115 ? -12.904 3.913 7.266 1.00 93.31 115 VAL A O 1
ATOM 826 N N . GLU A 1 116 ? -15.111 4.264 7.075 1.00 94.19 116 GLU A N 1
ATOM 827 C CA . GLU A 1 116 ? -15.067 5.686 7.460 1.00 94.19 116 GLU A CA 1
ATOM 828 C C . GLU A 1 116 ? -14.448 5.878 8.853 1.00 94.19 116 GLU A C 1
ATOM 830 O O . GLU A 1 116 ? -13.569 6.719 9.040 1.00 94.19 116 GLU A O 1
ATOM 835 N N . SER A 1 117 ? -14.848 5.044 9.815 1.00 94.62 117 SER A N 1
ATOM 836 C CA . SER A 1 117 ? -14.326 5.074 11.186 1.00 94.62 117 SER A CA 1
ATOM 837 C C . SER A 1 117 ? -12.857 4.656 11.264 1.00 94.62 117 SER A C 1
ATOM 839 O O . SER A 1 117 ? -12.115 5.177 12.092 1.00 94.62 117 SER A O 1
ATOM 841 N N . ALA A 1 118 ? -12.413 3.738 10.400 1.00 94.69 118 ALA A N 1
ATOM 842 C CA . ALA A 1 118 ? -11.022 3.293 10.369 1.00 94.69 118 ALA A CA 1
ATOM 843 C C . ALA A 1 118 ? -10.053 4.428 9.992 1.00 94.69 118 ALA A C 1
ATOM 845 O O . ALA A 1 118 ? -8.907 4.431 10.437 1.00 94.69 118 ALA A O 1
ATOM 846 N N . VAL A 1 119 ? -10.509 5.406 9.200 1.00 94.06 119 VAL A N 1
ATOM 847 C CA . VAL A 1 119 ? -9.663 6.501 8.696 1.00 94.06 119 VAL A CA 1
ATOM 848 C C . VAL A 1 119 ? -9.955 7.868 9.314 1.00 94.06 119 VAL A C 1
ATOM 850 O O . VAL A 1 119 ? -9.200 8.807 9.071 1.00 94.06 119 VAL A O 1
ATOM 853 N N . SER A 1 120 ? -10.996 8.010 10.140 1.00 91.75 120 SER A N 1
ATOM 854 C CA . SER A 1 120 ? -11.449 9.309 10.669 1.00 91.75 120 SER A CA 1
ATOM 855 C C . SER A 1 120 ? -10.413 10.052 11.523 1.00 91.75 120 SER A C 1
ATOM 857 O O . SER A 1 120 ? -10.525 11.258 11.713 1.00 91.75 120 SER A O 1
ATOM 859 N N . GLY A 1 121 ? -9.408 9.347 12.051 1.00 91.12 121 GLY A N 1
ATOM 860 C CA . GLY A 1 121 ? -8.294 9.931 12.808 1.00 91.12 121 GLY A CA 1
ATOM 861 C C . GLY A 1 121 ? -7.110 10.398 11.953 1.00 91.12 121 GLY A C 1
ATOM 862 O O . GLY A 1 121 ? -6.080 10.780 12.507 1.00 91.12 121 GLY A O 1
ATOM 863 N N . ILE A 1 122 ? -7.202 10.317 10.622 1.00 91.94 122 ILE A N 1
ATOM 864 C CA . ILE A 1 122 ? -6.110 10.657 9.707 1.00 91.94 122 ILE A CA 1
ATOM 865 C C . ILE A 1 122 ? -6.405 12.010 9.055 1.00 91.94 122 ILE A C 1
ATOM 867 O O . ILE A 1 122 ? -7.146 12.111 8.080 1.00 91.94 122 ILE A O 1
ATOM 871 N N . GLU A 1 123 ? -5.807 13.067 9.602 1.00 91.88 123 GLU A N 1
ATOM 872 C CA . GLU A 1 123 ? -5.956 14.423 9.070 1.00 91.88 123 GLU A CA 1
ATOM 873 C C . GLU A 1 123 ? -5.372 14.549 7.655 1.00 91.88 123 GLU A C 1
ATOM 875 O O . GLU A 1 123 ? -4.304 14.019 7.353 1.00 91.88 123 GLU A O 1
ATOM 880 N N . GLY A 1 124 ? -6.071 15.276 6.778 1.00 89.12 124 GLY A N 1
ATOM 881 C CA . GLY A 1 124 ? -5.642 15.507 5.393 1.00 89.12 124 GLY A CA 1
ATOM 882 C C . GLY A 1 124 ? -5.905 14.344 4.429 1.00 89.12 124 GLY A C 1
ATOM 883 O O . GLY A 1 124 ? -5.542 14.444 3.257 1.00 89.12 124 GLY A O 1
ATOM 884 N N . LEU A 1 125 ? -6.532 13.261 4.898 1.00 93.00 125 LEU A N 1
ATOM 885 C CA . LEU A 1 125 ? -6.953 12.135 4.071 1.00 93.00 125 LEU A CA 1
ATOM 886 C C . LEU A 1 125 ? -8.431 12.294 3.692 1.00 93.00 125 LEU A C 1
ATOM 888 O O . LEU A 1 125 ? -9.305 12.403 4.549 1.00 93.00 125 LEU A O 1
ATOM 892 N N . SER A 1 126 ? -8.716 12.299 2.396 1.00 93.38 126 SER A N 1
ATOM 893 C CA . SER A 1 126 ? -10.071 12.274 1.851 1.00 93.38 126 SER A CA 1
ATOM 894 C C . SER A 1 126 ? -10.436 10.847 1.446 1.00 93.38 126 SER A C 1
ATOM 896 O O . SER A 1 126 ? -9.644 10.149 0.811 1.00 93.38 126 SER A O 1
ATOM 898 N N . LEU A 1 127 ? -11.641 10.429 1.828 1.00 94.44 127 LEU A N 1
ATOM 899 C CA . LEU A 1 127 ? -12.215 9.115 1.559 1.00 94.44 127 LEU A CA 1
ATOM 900 C C . LEU A 1 127 ? -13.474 9.281 0.706 1.00 94.44 127 LEU A C 1
ATOM 902 O O . LEU A 1 127 ? -14.341 10.091 1.032 1.00 94.44 127 LEU A O 1
ATOM 906 N N . ASP A 1 128 ? -13.596 8.470 -0.337 1.00 93.75 128 ASP A N 1
ATOM 907 C CA . ASP A 1 128 ? -14.801 8.359 -1.151 1.00 93.75 128 ASP A CA 1
ATOM 908 C C . ASP A 1 128 ? -15.108 6.882 -1.448 1.00 93.75 128 ASP A C 1
ATOM 910 O O . ASP A 1 128 ? -14.216 6.112 -1.798 1.00 93.75 128 ASP A O 1
ATOM 914 N N . ILE A 1 129 ? -16.364 6.454 -1.266 1.00 91.06 129 ILE A N 1
ATOM 915 C CA . ILE A 1 129 ? -16.769 5.046 -1.422 1.00 91.06 129 ILE A CA 1
ATOM 916 C C . ILE A 1 129 ? -17.836 4.925 -2.511 1.00 91.06 129 ILE A C 1
ATOM 918 O O . ILE A 1 129 ? -18.997 5.308 -2.315 1.00 91.06 129 ILE A O 1
ATOM 922 N N . GLN A 1 130 ? -17.471 4.289 -3.626 1.00 88.06 130 GLN A N 1
ATOM 923 C CA . GLN A 1 130 ? -18.338 4.103 -4.792 1.00 88.06 130 GLN A CA 1
ATOM 924 C C . GLN A 1 130 ? -18.363 2.646 -5.235 1.00 88.06 130 GLN A C 1
ATOM 926 O O . GLN A 1 130 ? -17.318 2.082 -5.521 1.00 88.06 130 GLN A O 1
ATOM 931 N N . ASN A 1 131 ? -19.546 2.040 -5.373 1.00 80.25 131 ASN A N 1
ATOM 932 C CA . ASN A 1 131 ? -19.723 0.754 -6.065 1.00 80.25 131 ASN A CA 1
ATOM 933 C C . ASN A 1 131 ? -18.699 -0.344 -5.684 1.00 80.25 131 ASN A C 1
ATOM 935 O O . ASN A 1 131 ? -18.231 -1.058 -6.566 1.00 80.25 131 ASN A O 1
ATOM 939 N N . LYS A 1 132 ? -18.382 -0.493 -4.382 1.00 84.44 132 LYS A N 1
ATOM 940 C CA . LYS A 1 132 ? -17.371 -1.428 -3.815 1.00 84.44 132 LYS A CA 1
ATOM 941 C C . LYS A 1 132 ? -15.904 -1.011 -3.977 1.00 84.44 132 LYS A C 1
ATOM 943 O O . LYS A 1 132 ? -15.005 -1.799 -3.704 1.00 84.44 132 LYS A O 1
ATOM 948 N N . ASN A 1 133 ? -15.656 0.224 -4.374 1.00 91.12 133 ASN A N 1
ATOM 949 C CA . ASN A 1 133 ? -14.331 0.814 -4.440 1.00 91.12 133 ASN A CA 1
ATOM 950 C C . ASN A 1 133 ? -14.161 1.803 -3.291 1.00 91.12 133 ASN A C 1
ATOM 952 O O . ASN A 1 133 ? -15.061 2.604 -3.026 1.00 91.12 133 ASN A O 1
ATOM 956 N N . ILE A 1 134 ? -13.007 1.747 -2.635 1.00 93.44 134 ILE A N 1
ATOM 957 C CA . ILE A 1 134 ? -12.579 2.745 -1.657 1.00 93.44 134 ILE A CA 1
ATOM 958 C C . ILE A 1 134 ? -11.539 3.621 -2.342 1.00 93.44 134 ILE A C 1
ATOM 960 O O . ILE A 1 134 ? -10.495 3.123 -2.746 1.00 93.44 134 ILE A O 1
ATOM 964 N N . ILE A 1 135 ? -11.818 4.906 -2.488 1.00 93.94 135 ILE A N 1
ATOM 965 C CA . ILE A 1 135 ? -10.926 5.875 -3.115 1.00 93.94 135 ILE A CA 1
ATOM 966 C C . ILE A 1 135 ? -10.353 6.748 -2.004 1.00 93.94 135 ILE A C 1
ATOM 968 O O . ILE A 1 135 ? -11.091 7.405 -1.271 1.00 93.94 135 ILE A O 1
ATOM 972 N N . LEU A 1 136 ? -9.033 6.746 -1.879 1.00 94.38 136 LEU A N 1
ATOM 973 C CA . LEU A 1 136 ? -8.291 7.541 -0.913 1.00 94.38 136 LEU A CA 1
ATOM 974 C C . LEU A 1 136 ? -7.500 8.616 -1.637 1.00 94.38 136 LEU A C 1
ATOM 976 O O . LEU A 1 136 ? -6.804 8.324 -2.609 1.00 94.38 136 LEU A O 1
ATOM 980 N N . LYS A 1 137 ? -7.573 9.846 -1.136 1.00 93.81 137 LYS A N 1
ATOM 981 C CA . LYS A 1 137 ? -6.769 10.970 -1.616 1.00 93.81 137 LYS A CA 1
ATOM 982 C C . LYS A 1 137 ? -6.031 11.599 -0.453 1.00 93.81 137 LYS A C 1
ATOM 984 O O . LYS A 1 137 ? -6.634 11.875 0.578 1.00 93.81 137 LYS A O 1
ATOM 989 N N . GLY A 1 138 ? -4.744 11.847 -0.618 1.00 91.88 138 GLY A N 1
ATOM 990 C CA . GLY A 1 138 ? -3.921 12.481 0.403 1.00 91.88 138 GLY A CA 1
ATOM 991 C C . GLY A 1 138 ? -2.830 13.335 -0.216 1.00 91.88 138 GLY A C 1
ATOM 992 O O . GLY A 1 138 ? -2.490 13.177 -1.385 1.00 91.88 138 GLY A O 1
ATOM 993 N N . SER A 1 139 ? -2.256 14.230 0.581 1.00 85.06 139 SER A N 1
ATOM 994 C CA . SER A 1 139 ? -1.170 15.126 0.165 1.00 85.06 139 SER A CA 1
ATOM 995 C C . SER A 1 139 ? 0.172 14.419 -0.079 1.00 85.06 139 SER A C 1
ATOM 997 O O . SER A 1 139 ? 1.090 15.027 -0.628 1.00 85.06 139 SER A O 1
ATOM 999 N N . SER A 1 140 ? 0.299 13.152 0.321 1.00 84.00 140 SER A N 1
ATOM 1000 C CA . SER A 1 140 ? 1.471 12.309 0.088 1.00 84.00 140 SER A CA 1
ATOM 1001 C C . SER A 1 140 ? 1.084 10.833 -0.006 1.00 84.00 140 SER A C 1
ATOM 1003 O O . SER A 1 140 ? 0.100 10.394 0.598 1.00 84.00 140 SER A O 1
ATOM 1005 N N . GLY A 1 141 ? 1.901 10.036 -0.700 1.00 85.00 141 GLY A N 1
ATOM 1006 C CA . GLY A 1 141 ? 1.763 8.580 -0.711 1.00 85.00 141 GLY A CA 1
ATOM 1007 C C . GLY A 1 141 ? 1.865 7.942 0.676 1.00 85.00 141 GLY A C 1
ATOM 1008 O O . GLY A 1 141 ? 1.238 6.918 0.923 1.00 85.00 141 GLY A O 1
ATOM 1009 N N . GLU A 1 142 ? 2.596 8.564 1.603 1.00 86.38 142 GLU A N 1
ATOM 1010 C CA . GLU A 1 142 ? 2.714 8.110 2.994 1.00 86.38 142 GLU A CA 1
ATOM 1011 C C . GLU A 1 142 ? 1.404 8.269 3.768 1.00 86.38 142 GLU A C 1
ATOM 1013 O O . GLU A 1 142 ? 0.981 7.350 4.471 1.00 86.38 142 GLU A O 1
ATOM 1018 N N . LEU A 1 143 ? 0.704 9.389 3.567 1.00 88.94 143 LEU A N 1
ATOM 1019 C CA . LEU A 1 143 ? -0.609 9.610 4.161 1.00 88.94 143 LEU A CA 1
ATOM 1020 C C . LEU A 1 143 ? -1.640 8.613 3.622 1.00 88.94 143 LEU A C 1
ATOM 1022 O O . LEU A 1 143 ? -2.408 8.031 4.390 1.00 88.94 143 LEU A O 1
ATOM 1026 N N . VAL A 1 144 ? -1.625 8.377 2.306 1.00 92.75 144 VAL A N 1
ATOM 1027 C CA . VAL A 1 144 ? -2.509 7.392 1.670 1.00 92.75 144 VAL A CA 1
ATOM 1028 C C . VAL A 1 144 ? -2.183 5.980 2.157 1.00 92.75 144 VAL A C 1
ATOM 1030 O O . VAL A 1 144 ? -3.104 5.243 2.507 1.00 92.75 144 VAL A O 1
ATOM 1033 N N . LYS A 1 145 ? -0.898 5.613 2.281 1.00 91.62 145 LYS A N 1
ATOM 1034 C CA . LYS A 1 145 ? -0.489 4.317 2.845 1.00 91.62 145 LYS A CA 1
ATOM 1035 C C . LYS A 1 145 ? -0.996 4.138 4.272 1.00 91.62 145 LYS A C 1
ATOM 1037 O O . LYS A 1 145 ? -1.573 3.099 4.568 1.00 91.62 145 LYS A O 1
ATOM 1042 N N . LYS A 1 146 ? -0.861 5.154 5.127 1.00 91.44 146 LYS A N 1
ATOM 1043 C CA . LYS A 1 146 ? -1.400 5.118 6.493 1.00 91.44 146 LYS A CA 1
ATOM 1044 C C . LYS A 1 146 ? -2.912 4.860 6.505 1.00 91.44 146 LYS A C 1
ATOM 1046 O O . LYS A 1 146 ? -3.393 4.094 7.334 1.00 91.44 146 LYS A O 1
ATOM 1051 N N . GLY A 1 147 ? -3.650 5.463 5.570 1.00 93.69 147 GLY A N 1
ATOM 1052 C CA . GLY A 1 147 ? -5.077 5.196 5.368 1.00 93.69 147 GLY A CA 1
ATOM 1053 C C . GLY A 1 147 ? -5.365 3.747 4.980 1.00 93.69 147 GLY A C 1
ATOM 1054 O O . GLY A 1 147 ? -6.217 3.104 5.586 1.00 93.69 147 GLY A O 1
ATOM 1055 N N . ILE A 1 148 ? -4.623 3.212 4.011 1.00 92.88 148 ILE A N 1
ATOM 1056 C CA . ILE A 1 148 ? -4.770 1.825 3.549 1.00 92.88 148 ILE A CA 1
ATOM 1057 C C . ILE A 1 148 ? -4.441 0.829 4.667 1.00 92.88 148 ILE A C 1
ATOM 1059 O O . ILE A 1 148 ? -5.188 -0.127 4.868 1.00 92.88 148 ILE A O 1
ATOM 1063 N N . ASP A 1 149 ? -3.378 1.072 5.433 1.00 91.31 149 ASP A N 1
ATOM 1064 C CA . ASP A 1 149 ? -2.980 0.221 6.556 1.00 91.31 149 ASP A CA 1
ATOM 1065 C C . ASP A 1 149 ? -4.039 0.227 7.671 1.00 91.31 149 ASP A C 1
ATOM 1067 O O . ASP A 1 149 ? -4.325 -0.818 8.258 1.00 91.31 149 ASP A O 1
ATOM 1071 N N . ALA A 1 150 ? -4.668 1.376 7.943 1.00 92.62 150 ALA A N 1
ATOM 1072 C CA . ALA A 1 150 ? -5.755 1.479 8.916 1.00 92.62 150 ALA A CA 1
ATOM 1073 C C . ALA A 1 150 ? -7.008 0.704 8.469 1.00 92.62 150 ALA A C 1
ATOM 1075 O O . ALA A 1 150 ? -7.608 -0.020 9.263 1.00 92.62 150 ALA A O 1
ATOM 1076 N N . ILE A 1 151 ? -7.367 0.799 7.186 1.00 92.06 151 ILE A N 1
ATOM 1077 C CA . ILE A 1 151 ? -8.483 0.051 6.585 1.00 92.06 151 ILE A CA 1
ATOM 1078 C C . ILE A 1 151 ? -8.223 -1.461 6.651 1.00 92.06 151 ILE A C 1
ATOM 1080 O O . ILE A 1 151 ? -9.100 -2.213 7.081 1.00 92.06 151 ILE A O 1
ATOM 1084 N N . ALA A 1 152 ? -7.010 -1.898 6.300 1.00 90.56 152 ALA A N 1
ATOM 1085 C CA . ALA A 1 152 ? -6.601 -3.300 6.381 1.00 90.56 152 ALA A CA 1
ATOM 1086 C C . ALA A 1 152 ? -6.596 -3.814 7.830 1.00 90.56 152 ALA A C 1
ATOM 1088 O O . ALA A 1 152 ? -7.105 -4.900 8.103 1.00 90.56 152 ALA A O 1
ATOM 1089 N N . SER A 1 153 ? -6.102 -3.010 8.776 1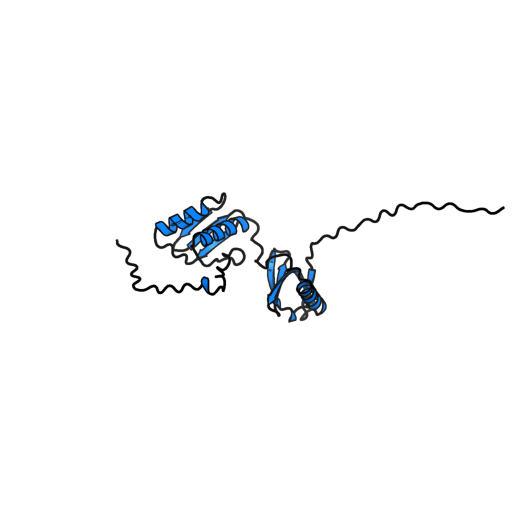.00 87.81 153 SER A N 1
ATOM 1090 C CA . SER A 1 153 ? -6.109 -3.336 10.212 1.00 87.81 153 SER A CA 1
ATOM 1091 C C . SER A 1 153 ? -7.526 -3.447 10.782 1.00 87.81 153 SER A C 1
ATOM 1093 O O . SER A 1 153 ? -7.764 -4.216 11.708 1.00 87.81 153 SER A O 1
ATOM 1095 N N . ALA A 1 154 ? -8.481 -2.711 10.209 1.00 89.69 154 ALA A N 1
ATOM 1096 C CA . ALA A 1 154 ? -9.901 -2.819 10.528 1.00 89.69 154 ALA A CA 1
ATOM 1097 C C . ALA A 1 154 ? -10.602 -4.007 9.829 1.00 89.69 154 ALA A C 1
ATOM 1099 O O . ALA A 1 154 ? -11.804 -4.199 10.012 1.00 89.69 154 ALA A O 1
ATOM 1100 N N . GLY A 1 155 ? -9.869 -4.815 9.052 1.00 87.50 155 GLY A N 1
ATOM 1101 C CA . GLY A 1 155 ? -10.365 -6.030 8.402 1.00 87.50 155 GLY A CA 1
ATOM 1102 C C . GLY A 1 155 ? -10.990 -5.814 7.023 1.00 87.50 155 GLY A C 1
ATOM 1103 O O . GLY A 1 155 ? -11.615 -6.728 6.483 1.00 87.50 155 GLY A O 1
ATOM 1104 N N . TYR A 1 156 ? -10.837 -4.627 6.435 1.00 89.38 156 TYR A N 1
ATOM 1105 C CA . TYR A 1 156 ? -11.358 -4.321 5.107 1.00 89.38 156 TYR A CA 1
ATOM 1106 C C . TYR A 1 156 ? -10.238 -4.412 4.074 1.00 89.38 156 TYR A C 1
ATOM 1108 O O . TYR A 1 156 ? -9.212 -3.747 4.179 1.00 89.38 156 TYR A O 1
ATOM 1116 N N . PHE A 1 157 ? -10.450 -5.220 3.039 1.00 88.25 157 PHE A N 1
ATOM 1117 C CA . PHE A 1 157 ? -9.452 -5.457 2.001 1.00 88.25 157 PHE A CA 1
ATOM 1118 C C . PHE A 1 157 ? -10.011 -5.121 0.621 1.00 88.25 157 PHE A C 1
ATOM 1120 O O . PHE A 1 157 ? -11.193 -5.328 0.342 1.00 88.25 157 PHE A O 1
ATOM 1127 N N . GLY A 1 158 ? -9.136 -4.616 -0.242 1.00 86.62 158 GLY A N 1
ATOM 1128 C CA . GLY A 1 158 ? -9.405 -4.343 -1.648 1.00 86.62 158 GLY A CA 1
ATOM 1129 C C . GLY A 1 158 ? -8.105 -4.356 -2.450 1.00 86.62 158 GLY A C 1
ATOM 1130 O O . GLY A 1 158 ? -7.010 -4.338 -1.887 1.00 86.62 158 GLY A O 1
ATOM 1131 N N . ILE A 1 159 ? -8.230 -4.416 -3.770 1.00 87.62 159 ILE A N 1
ATOM 1132 C CA . ILE A 1 159 ? -7.100 -4.490 -4.699 1.00 87.62 159 ILE A CA 1
ATOM 1133 C C . ILE A 1 159 ? -6.651 -3.065 -5.026 1.00 87.62 159 ILE A C 1
ATOM 1135 O O . ILE A 1 159 ? -7.417 -2.315 -5.626 1.00 87.62 159 ILE A O 1
ATOM 1139 N N . SER A 1 160 ? -5.434 -2.692 -4.628 1.00 90.25 160 SER A N 1
ATOM 1140 C CA . SER A 1 160 ? -4.865 -1.370 -4.930 1.00 90.25 160 SER A CA 1
ATOM 1141 C C . SER A 1 160 ? -4.484 -1.246 -6.408 1.00 90.25 160 SER A C 1
ATOM 1143 O O . SER A 1 160 ? -3.867 -2.159 -6.956 1.00 90.25 160 SER A O 1
ATOM 1145 N N . ASP A 1 161 ? -4.796 -0.108 -7.037 1.00 87.69 161 ASP A N 1
ATOM 1146 C CA . ASP A 1 161 ? -4.290 0.243 -8.376 1.00 87.69 161 ASP A CA 1
ATOM 1147 C C . ASP A 1 161 ? -2.832 0.744 -8.379 1.00 87.69 161 ASP A C 1
ATOM 1149 O O . ASP A 1 161 ? -2.228 0.888 -9.443 1.00 87.69 161 ASP A O 1
ATOM 1153 N N . ASN A 1 162 ? -2.242 0.957 -7.196 1.00 81.75 162 ASN A N 1
ATOM 1154 C CA . ASN A 1 162 ? -0.884 1.459 -7.039 1.00 81.75 162 ASN A CA 1
ATOM 1155 C C . ASN A 1 162 ? -0.026 0.502 -6.198 1.00 81.75 162 ASN A C 1
ATOM 1157 O O . ASN A 1 162 ? -0.203 0.376 -4.984 1.00 81.75 162 ASN A O 1
ATOM 1161 N N . GLU A 1 163 ? 0.962 -0.136 -6.832 1.00 77.25 163 GLU A N 1
ATOM 1162 C CA . GLU A 1 163 ? 1.837 -1.122 -6.182 1.00 77.25 163 GLU A CA 1
ATOM 1163 C C . GLU A 1 163 ? 2.700 -0.550 -5.047 1.00 77.25 163 GLU A C 1
ATOM 1165 O O . GLU A 1 163 ? 3.040 -1.282 -4.114 1.00 77.25 163 GLU A O 1
ATOM 1170 N N . ALA A 1 164 ? 3.041 0.743 -5.094 1.00 74.81 164 ALA A N 1
ATOM 1171 C CA . ALA A 1 164 ? 3.790 1.414 -4.027 1.00 74.81 164 ALA A CA 1
ATOM 1172 C C . ALA A 1 164 ? 2.957 1.551 -2.748 1.00 74.81 164 ALA A C 1
ATOM 1174 O O . ALA A 1 164 ? 3.484 1.542 -1.634 1.00 74.81 164 ALA A O 1
ATOM 1175 N N . VAL A 1 165 ? 1.639 1.647 -2.917 1.00 78.75 165 VAL A N 1
ATOM 1176 C CA . VAL A 1 165 ? 0.674 1.940 -1.862 1.00 78.75 165 VAL A CA 1
ATOM 1177 C C . VAL A 1 165 ? -0.363 0.817 -1.790 1.00 78.75 165 VAL A C 1
ATOM 1179 O O . VAL A 1 165 ? -1.571 1.039 -1.815 1.00 78.75 165 VAL A O 1
ATOM 1182 N N . LYS A 1 166 ? 0.107 -0.431 -1.739 1.00 83.06 166 LYS A N 1
ATOM 1183 C CA . LYS A 1 166 ? -0.732 -1.587 -1.405 1.00 83.06 166 LYS A CA 1
ATOM 1184 C C . LYS A 1 166 ? -0.687 -1.868 0.094 1.00 83.06 166 LYS A C 1
ATOM 1186 O O . LYS A 1 166 ? 0.346 -1.639 0.740 1.00 83.06 166 LYS A O 1
ATOM 1191 N N . ALA A 1 167 ? -1.801 -2.384 0.615 1.00 77.94 167 ALA A N 1
ATOM 1192 C CA . ALA A 1 167 ? -1.820 -2.993 1.935 1.00 77.94 167 ALA A CA 1
ATOM 1193 C C . ALA A 1 167 ? -0.739 -4.075 1.973 1.00 77.94 167 ALA A C 1
ATOM 1195 O O . ALA A 1 167 ? -0.542 -4.804 0.994 1.00 77.94 167 ALA A O 1
ATOM 1196 N N . ASP A 1 168 ? -0.004 -4.131 3.075 1.00 74.38 168 ASP A N 1
ATOM 1197 C CA . ASP A 1 168 ? 0.955 -5.204 3.269 1.00 74.38 168 ASP A CA 1
ATOM 1198 C C . ASP A 1 168 ? 0.200 -6.541 3.297 1.00 74.38 168 ASP A C 1
ATOM 1200 O O . ASP A 1 168 ? -0.916 -6.633 3.817 1.00 74.38 168 ASP A O 1
ATOM 1204 N N . GLU A 1 169 ? 0.767 -7.561 2.647 1.00 66.62 169 GLU A N 1
ATOM 1205 C CA . GLU A 1 169 ? 0.142 -8.880 2.612 1.00 66.62 169 GLU A CA 1
ATOM 1206 C C . GLU A 1 169 ? -0.055 -9.366 4.044 1.00 66.62 169 GLU A C 1
ATOM 1208 O O . GLU A 1 169 ? 0.887 -9.361 4.844 1.00 66.62 169 GLU A O 1
ATOM 1213 N N . PHE A 1 170 ? -1.275 -9.801 4.360 1.00 61.12 170 PHE A N 1
ATOM 1214 C CA . PHE A 1 170 ? -1.536 -10.466 5.623 1.00 61.12 170 PHE A CA 1
ATOM 1215 C C . PHE A 1 170 ? -0.776 -11.793 5.615 1.00 61.12 170 PHE A C 1
ATOM 1217 O O . PHE A 1 170 ? -1.216 -12.785 5.032 1.00 61.12 170 PHE A O 1
ATOM 1224 N N . LYS A 1 171 ? 0.407 -11.799 6.226 1.00 58.06 171 LYS A N 1
ATOM 1225 C CA . LYS A 1 171 ? 1.143 -13.024 6.499 1.00 58.06 171 LYS A CA 1
ATOM 1226 C C . LYS A 1 171 ? 0.540 -13.613 7.756 1.00 58.06 171 LYS A C 1
ATOM 1228 O O . LYS A 1 171 ? 0.806 -13.129 8.850 1.00 58.06 171 LYS A O 1
ATOM 1233 N N . ALA A 1 172 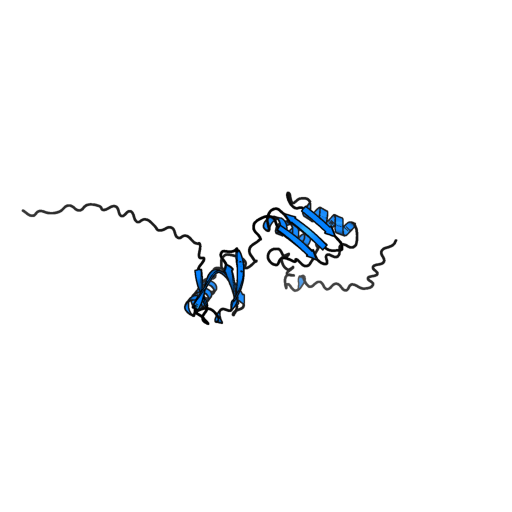? -0.289 -14.636 7.585 1.00 58.81 172 ALA A N 1
ATOM 1234 C CA . ALA A 1 172 ? -0.546 -15.536 8.692 1.00 58.81 172 ALA A CA 1
ATOM 1235 C C . ALA A 1 172 ? 0.813 -16.086 9.142 1.00 58.81 172 ALA A C 1
ATOM 1237 O O . ALA A 1 172 ? 1.591 -16.550 8.302 1.00 58.81 172 ALA A O 1
ATOM 1238 N N . ASP A 1 173 ? 1.121 -15.987 10.434 1.00 57.84 173 ASP A N 1
ATOM 1239 C CA . ASP A 1 173 ? 2.265 -16.703 10.987 1.00 57.84 173 ASP A CA 1
ATOM 1240 C C . ASP A 1 173 ? 2.113 -18.180 10.606 1.00 57.84 173 ASP A C 1
ATOM 1242 O O . ASP A 1 173 ? 1.027 -18.736 10.761 1.00 57.84 173 ASP A O 1
ATOM 1246 N N . ASP A 1 174 ? 3.165 -18.829 10.096 1.00 57.66 174 ASP A N 1
ATOM 1247 C CA . ASP A 1 174 ? 3.116 -20.260 9.737 1.00 57.66 174 ASP A CA 1
ATOM 1248 C C . ASP A 1 174 ? 3.188 -21.168 10.985 1.00 57.66 174 ASP A C 1
ATOM 1250 O O . ASP A 1 174 ? 3.590 -22.328 10.913 1.00 57.66 174 ASP A O 1
ATOM 1254 N N . ASP A 1 175 ? 2.809 -20.639 12.153 1.00 60.66 175 ASP A N 1
ATOM 1255 C CA . ASP A 1 175 ? 2.701 -21.411 13.384 1.00 60.66 175 ASP A CA 1
ATOM 1256 C C . ASP A 1 175 ? 1.507 -22.366 13.263 1.00 60.66 175 ASP A C 1
ATOM 1258 O O . ASP A 1 175 ? 0.412 -22.009 12.835 1.00 60.66 175 ASP A O 1
ATOM 1262 N N . GLU A 1 176 ? 1.695 -23.622 13.652 1.00 57.97 176 GLU A N 1
ATOM 1263 C CA . GLU A 1 176 ? 0.623 -24.621 13.609 1.00 57.97 176 GLU A CA 1
ATOM 1264 C C . GLU A 1 176 ? -0.599 -24.197 14.453 1.00 57.97 176 GLU A C 1
ATOM 1266 O O . GLU A 1 176 ? -1.716 -24.630 14.176 1.00 57.97 176 GLU A O 1
ATOM 1271 N N . LYS A 1 177 ? -0.416 -23.291 15.430 1.00 57.91 177 LYS A N 1
ATOM 1272 C CA . LYS A 1 177 ? -1.486 -22.765 16.291 1.00 57.91 177 LYS A CA 1
ATOM 1273 C C . LYS A 1 177 ? -2.304 -21.623 15.680 1.00 57.91 177 LYS A C 1
ATOM 1275 O O . LYS A 1 177 ? -3.293 -21.237 16.290 1.00 57.91 177 LYS A O 1
ATOM 1280 N N . THR A 1 178 ? -1.919 -21.065 14.531 1.00 54.78 178 THR A N 1
ATOM 1281 C CA . THR A 1 178 ? -2.678 -20.005 13.825 1.00 54.78 178 THR A CA 1
ATOM 1282 C C . THR A 1 178 ? -3.469 -20.546 12.628 1.00 54.78 178 THR A C 1
ATOM 1284 O O . THR A 1 178 ? -4.201 -19.799 11.977 1.00 54.78 178 THR A O 1
ATOM 1287 N N . LYS A 1 179 ? -3.375 -21.856 12.346 1.00 56.94 179 LYS A N 1
ATOM 1288 C CA . LYS A 1 179 ? -4.156 -22.561 11.315 1.00 56.94 179 LYS A CA 1
ATOM 1289 C C . LYS A 1 179 ? -5.530 -22.971 11.851 1.00 56.94 179 LYS A C 1
ATOM 1291 O O . LYS A 1 179 ? -5.890 -24.146 11.838 1.00 56.94 179 LYS A O 1
ATOM 1296 N N . ASP A 1 180 ? -6.318 -21.999 12.299 1.00 61.81 180 ASP A N 1
ATOM 1297 C CA . ASP A 1 180 ? -7.724 -22.244 12.611 1.00 61.81 180 ASP A CA 1
ATOM 1298 C C . ASP A 1 180 ? -8.509 -22.421 11.302 1.00 61.81 180 ASP A C 1
ATOM 1300 O O . ASP A 1 180 ? -8.690 -21.488 10.517 1.00 61.81 180 ASP A O 1
ATOM 1304 N N . SER A 1 181 ? -8.966 -23.647 11.030 1.00 68.56 181 SER A N 1
ATOM 1305 C CA . SER A 1 181 ? -9.844 -23.910 9.889 1.00 68.56 181 SER A CA 1
ATOM 1306 C C . SER A 1 181 ? -11.284 -23.562 10.266 1.00 68.56 181 SER A C 1
ATOM 1308 O O . SER A 1 181 ? -11.858 -24.171 11.171 1.00 68.56 181 SER A O 1
ATOM 1310 N N . LEU A 1 182 ? -11.896 -22.621 9.551 1.00 63.59 182 LEU A N 1
ATOM 1311 C CA . LEU A 1 182 ? -13.311 -22.292 9.700 1.00 63.59 182 LEU A CA 1
ATOM 1312 C C . LEU A 1 182 ? -14.098 -22.880 8.524 1.00 63.59 182 LEU A C 1
ATOM 1314 O O . LEU A 1 182 ? -13.927 -22.460 7.381 1.00 63.59 182 LEU A O 1
ATOM 1318 N N . THR A 1 183 ? -14.994 -23.830 8.797 1.00 76.75 183 THR A N 1
ATOM 1319 C CA . THR A 1 183 ? -15.956 -24.300 7.788 1.00 76.75 183 THR A CA 1
ATOM 1320 C C . THR A 1 183 ? -17.209 -23.440 7.858 1.00 76.75 183 THR A C 1
ATOM 1322 O O . THR A 1 183 ? -18.016 -23.575 8.777 1.00 76.75 183 THR A O 1
ATOM 1325 N N . VAL A 1 184 ? -17.394 -22.562 6.875 1.00 78.06 184 VAL A N 1
ATOM 1326 C CA . VAL A 1 184 ? -18.611 -21.754 6.762 1.00 78.06 184 VAL A CA 1
ATOM 1327 C C . VAL A 1 184 ? -19.625 -22.499 5.893 1.00 78.06 184 VAL A C 1
ATOM 1329 O O . VAL A 1 184 ? -19.372 -22.775 4.724 1.00 78.06 184 VAL A O 1
ATOM 1332 N N . SER A 1 185 ? -20.782 -22.825 6.470 1.00 74.81 185 SER A N 1
ATOM 1333 C CA . SER A 1 185 ? -21.886 -23.530 5.801 1.00 74.81 185 SER A CA 1
ATOM 1334 C C . SER A 1 185 ? -23.177 -22.726 5.936 1.00 74.81 185 SER A C 1
ATOM 1336 O O . SER A 1 185 ? -23.367 -22.042 6.937 1.00 74.81 185 SER A O 1
ATOM 1338 N N . GLY A 1 186 ? -24.090 -22.823 4.965 1.00 65.50 186 GLY A N 1
ATOM 1339 C CA . GLY A 1 186 ? -25.411 -22.185 5.073 1.00 65.50 186 GLY A CA 1
ATOM 1340 C C . GLY A 1 186 ? -25.403 -20.659 4.930 1.00 65.50 186 GLY A C 1
ATOM 1341 O O . GLY A 1 186 ? -26.287 -19.993 5.463 1.00 65.50 186 GLY A O 1
ATOM 1342 N N . VAL A 1 187 ? -24.422 -20.094 4.216 1.00 68.06 187 VAL A N 1
ATOM 1343 C CA . VAL A 1 187 ? -24.378 -18.654 3.923 1.00 68.06 187 VAL A CA 1
ATOM 1344 C C . VAL A 1 187 ? -25.565 -18.284 3.034 1.00 68.06 187 VAL A C 1
ATOM 1346 O O . VAL A 1 187 ? -25.549 -18.499 1.825 1.00 68.06 187 VAL A O 1
ATOM 1349 N N . HIS A 1 188 ? -26.603 -17.717 3.640 1.00 52.56 188 HIS A N 1
ATOM 1350 C CA . HIS A 1 188 ? -27.731 -17.131 2.934 1.00 52.56 188 HIS A CA 1
ATOM 1351 C C . HIS A 1 188 ? -27.663 -15.609 3.079 1.00 52.56 188 HIS A C 1
ATOM 1353 O O . HIS A 1 188 ? -28.057 -15.049 4.099 1.00 52.56 188 HIS A O 1
ATOM 1359 N N . LEU A 1 189 ? -27.129 -14.935 2.057 1.00 67.56 189 LEU A N 1
ATOM 1360 C CA . LEU A 1 189 ? -27.041 -13.472 1.991 1.00 67.56 189 LEU A CA 1
ATOM 1361 C C . LEU A 1 189 ? -28.373 -12.852 1.541 1.00 67.56 189 LEU A C 1
ATOM 1363 O O . LEU A 1 189 ? -28.411 -12.085 0.581 1.00 67.56 189 LEU A O 1
ATOM 1367 N N . CYS A 1 190 ? -29.480 -13.185 2.206 1.00 51.69 190 CYS A N 1
ATOM 1368 C CA . CYS A 1 190 ? -30.715 -12.436 1.998 1.00 51.69 190 CYS A CA 1
ATOM 1369 C C . CYS A 1 190 ? -30.684 -11.162 2.837 1.00 51.69 190 CYS A C 1
ATOM 1371 O O . CYS A 1 190 ? -30.969 -11.165 4.033 1.00 51.69 190 CYS A O 1
ATOM 1373 N N . CYS A 1 191 ? -30.350 -10.052 2.184 1.00 62.69 191 CYS A N 1
ATOM 1374 C CA . CYS A 1 191 ? -30.694 -8.730 2.679 1.00 62.69 191 CYS A CA 1
ATOM 1375 C C . CYS A 1 191 ? -32.221 -8.582 2.621 1.00 62.69 191 CYS A C 1
ATOM 1377 O O . CYS A 1 191 ? -32.798 -8.510 1.540 1.00 62.69 191 CYS A O 1
ATOM 1379 N N . GLY A 1 192 ? -32.872 -8.575 3.785 1.00 56.41 192 GLY A N 1
ATOM 1380 C CA . GLY A 1 192 ? -34.280 -8.217 3.915 1.00 56.41 192 GLY A CA 1
ATOM 1381 C C . GLY A 1 192 ? -34.472 -6.711 3.765 1.00 56.41 192 GLY A C 1
ATOM 1382 O O . GLY A 1 192 ? -34.333 -5.983 4.746 1.00 56.41 192 GLY A O 1
ATOM 1383 N N . ASN A 1 193 ? -34.734 -6.270 2.534 1.00 46.56 193 ASN A N 1
ATOM 1384 C CA . ASN A 1 193 ? -35.921 -5.493 2.147 1.00 46.56 193 ASN A CA 1
ATOM 1385 C C . ASN A 1 193 ? -35.980 -5.350 0.623 1.00 46.56 193 ASN A C 1
ATOM 1387 O O . ASN A 1 193 ? -35.003 -4.814 0.053 1.00 46.56 193 ASN A O 1
#

pLDDT: mean 73.89, std 16.95, range [31.27, 94.69]

Sequence (193 aa):
MKLNALLSFVVVLTVGAMALSTQARTWTRASDGAKIEGDFIRMKDATTAYLRRSSGQTVEVPISLLSAEDQAFIKEQVAAGEPGGGDGKPALPAGETTVTLAGAHLCCGGCRSGVESAVSGIEGLSLDIQNKNIILKGSSGELVKKGIDAIASAGYFGISDNEAVKADEFKADDDEKTKDSLTVSGVHLCCGN

Secondary structure (DSSP, 8-state):
------------------------EEEEBTTT--EEEEEEEEEEETTEEEEEETTS-EEEEEGGGB-HHHHHHHHHHHHTT---SS-SPPPPPSSSEEEEEET----SHHHHHHHHHHHTT-TT-EEEEETTEEEEEESSHHHHHHHHHHHHHTT---EES-GGGPPPP------GGG---------------